Protein AF-A0A1I0XDG8-F1 (afdb_monomer)

Secondary structure (DSSP, 8-state):
--HHHHHHHHHHHHHHHHHHHHTT--STTPEEEEES-STHHHHHHHHHTTTEEEEE--TT----SEEEES-B-HHHHHHHHTT---SHHHHHHHHHHHTT-EEEEEGGGBGGGGGTTTS-HHHHHHHHHHHHHHHHHTEEEESSGGGGSSS--SSS---EEE--SEE-HHHHHHH--TT--EEEEETTPEEPHHHHHHHHHTT-EEEEE--

Foldseek 3Di:
DVVVVVVVVVVVVVVVVVVVVVVVPDDQDQWEEEEADPVCCVVCVVLSVVRYDYDYDDLVDQATQEYEDAAADPVNLVCLLVLHDPDSVSVSQSNCLVVVHAYEYEQVRLVLVVCPPPDDPVVSVVSVVSVVSCVVSRYHYDPGSQVVVVPDPDDDAREFEDEDQEAELVNCVVRDDLRHQEYEYAQNHDYDPRNVVNCVVSNHHYDHDYD

Nearest PDB structures (foldseek):
  7km2-assembly1_D  TM=5.738E-01  e=1.070E-02  Chlamydia trachomatis D/UW-3/CX
  7km3-assembly1_G  TM=5.553E-01  e=1.898E-02  Chlamydia trachomatis D/UW-3/CX
  4p6i-assembly1_E  TM=6.898E-01  e=2.001E-01  Escherichia coli K-12
  3mcu-assembly1_A  TM=5.287E-01  e=7.703E-02  Bacillus cereus ATCC 14579
  4bht-assembly1_F  TM=2.956E-01  e=5.201E-01  Escherichia coli

Sequence (211 aa):
MEYDKLVKLIVDEVLKRIDEKAVGESHGDKKTVVIFDKDDMHKYSNFLEAQYEAILFNENIRDCNAVLISRLCLRGMGNLANLICSTEEENFIIKMLMKGRKIYIAEEGLLYKKYKNSAPKQVYNKYLEFEDTLKNYGFEVISNAINMSRVNNTDDEKFISISKKLITEDDIKKNYIAESKVVFIEDKSIITPLAKDYIQTNHIEIKRIER

pLDDT: mean 75.99, std 18.05, range [34.31, 98.31]

Organism: NCBI:txid84698

Radius of gyration: 22.34 Å; Cα contacts (8 Å, |Δi|>4): 282; chains: 1; bounding box: 60×54×57 Å

Solvent-accessible surface area (backbone atoms only — not comparable to full-atom values): 12218 Å² total; per-residue (Å²): 120,66,65,64,51,51,52,49,54,50,50,54,52,50,50,50,56,50,46,66,67,56,68,72,75,83,72,81,85,49,41,38,30,36,30,66,49,79,83,52,46,74,76,45,36,86,59,28,70,81,57,26,44,78,39,72,69,54,92,85,66,86,77,62,54,28,38,38,38,56,58,39,48,67,67,55,44,56,28,56,48,69,72,44,63,91,46,71,68,46,42,48,53,52,54,39,49,75,71,71,32,50,36,36,32,33,48,87,15,42,51,64,65,78,38,72,90,74,49,58,68,70,62,49,50,52,52,52,53,32,53,54,46,33,41,75,76,57,42,43,76,24,87,49,76,73,58,69,65,75,74,60,88,72,84,91,76,57,74,35,75,48,94,43,65,67,37,44,44,65,58,47,58,75,63,53,54,98,80,40,52,43,38,38,32,42,62,79,39,44,70,36,71,67,22,51,54,50,32,62,77,68,64,46,42,77,45,68,42,88,128

Mean predicted aligned error: 16.39 Å

InterPro domains:
  IPR013372 Ethanolamine utilization, putative [PIRSF034981] (1-207)

Structure (mmCIF, N/CA/C/O backbone):
data_AF-A0A1I0XDG8-F1
#
_entry.id   AF-A0A1I0XDG8-F1
#
loop_
_atom_site.group_PDB
_atom_site.id
_atom_site.type_symbol
_atom_site.label_atom_id
_atom_site.label_alt_id
_atom_site.label_comp_id
_atom_site.label_asym_id
_atom_site.label_entity_id
_atom_site.label_seq_id
_atom_site.pdbx_PDB_ins_code
_atom_site.Cartn_x
_atom_site.Cartn_y
_atom_site.Cartn_z
_atom_site.occupancy
_atom_site.B_iso_or_equiv
_atom_site.auth_seq_id
_atom_site.auth_comp_id
_atom_site.auth_asym_id
_atom_site.auth_atom_id
_atom_site.pdbx_PDB_model_num
ATOM 1 N N . MET A 1 1 ? 45.172 0.431 -35.357 1.00 58.81 1 MET A N 1
ATOM 2 C CA . MET A 1 1 ? 45.438 -0.809 -34.592 1.00 58.81 1 MET A CA 1
ATOM 3 C C . MET A 1 1 ? 45.291 -0.660 -33.074 1.00 58.81 1 MET A C 1
ATOM 5 O O . MET A 1 1 ? 44.961 -1.660 -32.451 1.00 58.81 1 MET A O 1
ATOM 9 N N . GLU A 1 2 ? 45.493 0.512 -32.453 1.00 68.81 2 GLU A N 1
ATOM 10 C CA . GLU A 1 2 ? 45.192 0.692 -31.012 1.00 68.81 2 GLU A CA 1
ATOM 11 C C . GLU A 1 2 ? 43.727 1.051 -30.725 1.00 68.81 2 GLU A C 1
ATOM 13 O O . GLU A 1 2 ? 43.161 0.570 -29.748 1.00 68.81 2 GLU A O 1
ATOM 18 N N . TYR A 1 3 ? 43.086 1.824 -31.608 1.00 77.06 3 TYR A N 1
ATOM 19 C CA . TYR A 1 3 ? 41.693 2.241 -31.419 1.00 77.06 3 TYR A CA 1
ATOM 20 C C . TYR A 1 3 ? 40.724 1.052 -31.452 1.00 77.06 3 TYR A C 1
ATOM 22 O O . TYR A 1 3 ? 39.891 0.907 -30.567 1.00 77.06 3 TYR A O 1
ATOM 30 N N . ASP A 1 4 ? 40.907 0.131 -32.402 1.00 81.25 4 ASP A N 1
ATOM 31 C CA . ASP A 1 4 ? 40.069 -1.071 -32.520 1.00 81.25 4 ASP A CA 1
ATOM 32 C C . ASP A 1 4 ? 40.220 -2.005 -31.313 1.00 81.25 4 ASP A C 1
ATOM 34 O O . ASP A 1 4 ? 39.260 -2.651 -30.898 1.00 81.25 4 ASP A O 1
ATOM 38 N N . LYS A 1 5 ? 41.415 -2.050 -30.706 1.00 82.69 5 LYS A N 1
ATOM 39 C CA . LYS A 1 5 ? 41.652 -2.800 -29.465 1.00 82.69 5 LYS A CA 1
ATOM 40 C C . LYS A 1 5 ? 40.932 -2.165 -28.282 1.00 82.69 5 LYS A C 1
ATOM 42 O O . LYS A 1 5 ? 40.348 -2.890 -27.485 1.00 82.69 5 LYS A O 1
ATOM 47 N N . LEU A 1 6 ? 40.951 -0.836 -28.182 1.00 80.75 6 LEU A N 1
ATOM 48 C CA . LEU A 1 6 ? 40.253 -0.110 -27.124 1.00 80.75 6 LEU A CA 1
ATOM 49 C C . LEU A 1 6 ? 38.733 -0.250 -27.259 1.00 80.75 6 LEU A C 1
ATOM 51 O O . LEU A 1 6 ? 38.059 -0.532 -26.275 1.00 80.75 6 LEU A O 1
ATOM 55 N N . VAL A 1 7 ? 38.204 -0.125 -28.480 1.00 84.81 7 VAL A N 1
ATOM 56 C CA . VAL A 1 7 ? 36.778 -0.340 -28.760 1.00 84.81 7 VAL A CA 1
ATOM 57 C C . VAL A 1 7 ? 36.377 -1.762 -28.382 1.00 84.81 7 VAL A C 1
ATOM 59 O O . VAL A 1 7 ? 35.382 -1.941 -27.688 1.00 84.81 7 VAL A O 1
ATOM 62 N N . LYS A 1 8 ? 37.175 -2.767 -28.757 1.00 83.19 8 LYS A N 1
ATOM 63 C CA . LYS A 1 8 ? 36.891 -4.164 -28.421 1.00 83.19 8 LYS A CA 1
ATOM 64 C C . LYS A 1 8 ? 36.916 -4.421 -26.911 1.00 83.19 8 LYS A C 1
ATOM 66 O O . LYS A 1 8 ? 35.994 -5.037 -26.401 1.00 83.19 8 LYS A O 1
ATOM 71 N N . LEU A 1 9 ? 37.895 -3.867 -26.190 1.00 84.12 9 LEU A N 1
ATOM 72 C CA . LEU A 1 9 ? 37.966 -3.950 -24.725 1.00 84.12 9 LEU A CA 1
ATOM 73 C C . LEU A 1 9 ? 36.750 -3.312 -24.040 1.00 84.12 9 LEU A C 1
ATOM 75 O O . LEU A 1 9 ? 36.234 -3.864 -23.075 1.00 84.12 9 LEU A O 1
ATOM 79 N N . ILE A 1 10 ? 36.279 -2.166 -24.539 1.00 79.88 10 ILE A N 1
ATOM 80 C CA . ILE A 1 10 ? 35.089 -1.498 -23.997 1.00 79.88 10 ILE A CA 1
ATOM 81 C C . ILE A 1 10 ? 33.831 -2.317 -24.295 1.00 79.88 10 ILE A C 1
ATOM 83 O O . ILE A 1 10 ? 32.991 -2.475 -23.414 1.00 79.88 10 ILE A O 1
ATOM 87 N N . VAL A 1 11 ? 33.694 -2.842 -25.514 1.00 85.19 11 VAL A N 1
ATOM 88 C CA . VAL A 1 11 ? 32.546 -3.671 -25.907 1.00 85.19 11 VAL A CA 1
ATOM 89 C C . VAL A 1 11 ? 32.498 -4.952 -25.079 1.00 85.19 11 VAL A C 1
ATOM 91 O O . VAL A 1 11 ? 31.442 -5.265 -24.539 1.00 85.19 11 VAL A O 1
ATOM 94 N N . ASP A 1 12 ? 33.629 -5.635 -24.908 1.00 82.00 12 ASP A N 1
ATOM 95 C CA . ASP A 1 12 ? 33.720 -6.861 -24.112 1.00 82.00 12 ASP A CA 1
ATOM 96 C C . ASP A 1 12 ? 33.380 -6.588 -22.634 1.00 82.00 12 ASP A C 1
ATOM 98 O O . ASP A 1 12 ? 32.627 -7.343 -22.024 1.00 82.00 12 ASP A O 1
ATOM 102 N N . GLU A 1 13 ? 33.849 -5.472 -22.065 1.00 73.94 13 GLU A N 1
ATOM 103 C CA . GLU A 1 13 ? 33.533 -5.065 -20.688 1.00 73.94 13 GLU A CA 1
ATOM 104 C C . GLU A 1 13 ? 32.052 -4.676 -20.515 1.00 73.94 13 GLU A C 1
ATOM 106 O O . GLU A 1 13 ? 31.435 -4.968 -19.489 1.00 73.94 13 GLU A O 1
ATOM 111 N N . VAL A 1 14 ? 31.448 -4.029 -21.516 1.00 76.19 14 VAL A N 1
ATOM 112 C CA . VAL A 1 14 ? 30.021 -3.674 -21.500 1.00 76.19 14 VAL A CA 1
ATOM 113 C C . VAL A 1 14 ? 29.147 -4.919 -21.644 1.00 76.19 14 VAL A C 1
ATOM 115 O O . VAL A 1 14 ? 28.189 -5.052 -20.886 1.00 76.19 14 VAL A O 1
ATOM 118 N N . LEU A 1 15 ? 29.485 -5.837 -22.555 1.00 70.00 15 LEU A N 1
ATOM 119 C CA . LEU A 1 15 ? 28.790 -7.118 -22.712 1.00 70.00 15 LEU A CA 1
ATOM 120 C C . LEU A 1 15 ? 28.896 -7.947 -21.435 1.00 70.00 15 LEU A C 1
ATOM 122 O O . LEU A 1 15 ? 27.879 -8.407 -20.935 1.00 70.00 15 LEU A O 1
ATOM 126 N N . LYS A 1 16 ? 30.082 -8.009 -20.820 1.00 75.25 16 LYS A N 1
ATOM 127 C CA . LYS A 1 16 ? 30.276 -8.684 -19.536 1.00 75.25 16 LYS A CA 1
ATOM 128 C C . LYS A 1 16 ? 29.407 -8.091 -18.425 1.00 75.25 16 LYS A C 1
ATOM 130 O O . LYS A 1 16 ? 28.832 -8.844 -17.655 1.00 75.25 16 LYS A O 1
ATOM 135 N N . ARG A 1 17 ? 29.234 -6.766 -18.359 1.00 73.38 17 ARG A N 1
ATOM 136 C CA . ARG A 1 17 ? 28.333 -6.117 -17.379 1.00 73.38 17 ARG A CA 1
ATOM 137 C C . ARG A 1 17 ? 26.848 -6.295 -17.688 1.00 73.38 17 ARG A C 1
ATOM 139 O O . ARG A 1 17 ? 26.027 -6.148 -16.784 1.00 73.38 17 ARG A O 1
ATOM 146 N N . ILE A 1 18 ? 26.487 -6.529 -18.948 1.00 71.12 18 ILE A N 1
ATOM 147 C CA . ILE A 1 18 ? 25.119 -6.880 -19.348 1.00 71.12 18 ILE A CA 1
ATOM 148 C C . ILE A 1 18 ? 24.849 -8.341 -18.981 1.00 71.12 18 ILE A C 1
ATOM 150 O O . ILE A 1 18 ? 23.817 -8.615 -18.379 1.00 71.12 18 ILE A O 1
ATOM 154 N N . ASP A 1 19 ? 25.805 -9.234 -19.233 1.00 61.09 19 ASP A N 1
ATOM 155 C CA . ASP A 1 19 ? 25.726 -10.650 -18.882 1.00 61.09 19 ASP A CA 1
ATOM 156 C C . ASP A 1 19 ? 25.778 -10.855 -17.364 1.00 61.09 19 ASP A C 1
ATOM 158 O O . ASP A 1 19 ? 24.958 -11.578 -16.832 1.00 61.09 19 ASP A O 1
ATOM 162 N N . GLU A 1 20 ? 26.621 -10.148 -16.609 1.00 56.06 20 GLU A N 1
ATOM 163 C CA . GLU A 1 20 ? 26.609 -10.171 -15.134 1.00 56.06 20 GLU A CA 1
ATOM 164 C C . GLU A 1 20 ? 25.289 -9.630 -14.551 1.00 56.06 20 GLU A C 1
ATOM 166 O O . GLU A 1 20 ? 24.896 -10.013 -13.451 1.00 56.06 20 GLU A O 1
ATOM 171 N N . LYS A 1 21 ? 24.570 -8.777 -15.295 1.00 53.25 21 LYS A N 1
ATOM 172 C CA . LYS A 1 21 ? 23.197 -8.358 -14.965 1.00 53.25 21 LYS A CA 1
ATOM 173 C C . LYS A 1 21 ? 22.125 -9.344 -15.442 1.00 53.25 21 LYS A C 1
ATOM 175 O O . LYS A 1 21 ? 21.014 -9.283 -14.927 1.00 53.25 21 LYS A O 1
ATOM 180 N N . ALA A 1 22 ? 22.441 -10.221 -16.393 1.00 45.94 22 ALA A N 1
ATOM 181 C CA . ALA A 1 22 ? 21.559 -11.266 -16.914 1.00 45.94 22 ALA A CA 1
ATOM 182 C C . ALA A 1 22 ? 21.759 -12.629 -16.212 1.00 45.94 22 ALA A C 1
ATOM 184 O O . ALA A 1 22 ? 20.839 -13.431 -16.143 1.00 45.94 22 ALA A O 1
ATOM 185 N N . VAL A 1 23 ? 22.925 -12.878 -15.607 1.00 38.59 23 VAL A N 1
ATOM 186 C CA . VAL A 1 23 ? 23.303 -14.122 -14.901 1.00 38.59 23 VAL A CA 1
ATOM 187 C C . VAL A 1 23 ? 22.761 -14.156 -13.456 1.00 38.59 23 VAL A C 1
ATOM 189 O O . VAL A 1 23 ? 23.135 -14.992 -12.640 1.00 38.59 23 VAL A O 1
ATOM 192 N N . GLY A 1 24 ? 21.793 -13.293 -13.144 1.00 41.12 24 GLY A N 1
ATOM 193 C CA . GLY A 1 24 ? 20.931 -13.436 -11.970 1.00 41.12 24 GLY A CA 1
ATOM 194 C C . GLY A 1 24 ? 19.779 -14.433 -12.154 1.00 41.12 24 GLY A C 1
ATOM 195 O O . GLY A 1 24 ? 19.011 -14.627 -11.219 1.00 41.12 24 GLY A O 1
ATOM 196 N N . GLU A 1 25 ? 19.632 -15.068 -13.319 1.00 42.56 25 GLU A N 1
ATOM 197 C CA . GLU A 1 25 ? 18.582 -16.062 -13.564 1.00 42.56 25 GLU A CA 1
ATOM 198 C C . GLU A 1 25 ? 19.115 -17.482 -13.365 1.00 42.56 25 GLU A C 1
ATOM 200 O O . GLU A 1 25 ? 19.724 -18.067 -14.262 1.00 42.56 25 GLU A O 1
ATOM 205 N N . SER A 1 26 ? 18.912 -18.020 -12.157 1.00 38.34 26 SER A N 1
ATOM 206 C CA . SER A 1 26 ? 18.320 -19.351 -11.896 1.00 38.34 26 SER A CA 1
ATOM 207 C C . SER A 1 26 ? 18.590 -19.814 -10.458 1.00 38.34 26 SER A C 1
ATOM 209 O O . SER A 1 26 ? 19.430 -20.673 -10.200 1.00 38.34 26 SER A O 1
ATOM 211 N N . HIS A 1 27 ? 17.830 -19.265 -9.506 1.00 37.97 27 HIS A N 1
ATOM 212 C CA . HIS A 1 27 ? 17.546 -19.867 -8.195 1.00 37.97 27 HIS A CA 1
ATOM 213 C C . HIS A 1 27 ? 16.050 -19.659 -7.912 1.00 37.97 27 HIS A C 1
ATOM 215 O O . HIS A 1 27 ? 15.698 -18.726 -7.205 1.00 37.97 27 HIS A O 1
ATOM 221 N N . GLY A 1 28 ? 15.175 -20.483 -8.509 1.00 38.94 28 GLY A N 1
ATOM 222 C CA . GLY A 1 28 ? 13.717 -20.471 -8.288 1.00 38.94 28 GLY A CA 1
ATOM 223 C C . GLY A 1 28 ? 13.115 -19.069 -8.127 1.00 38.94 28 GLY A C 1
ATOM 224 O O . GLY A 1 28 ? 12.805 -18.687 -7.003 1.00 38.94 28 GLY A O 1
ATOM 225 N N . ASP A 1 29 ? 13.016 -18.318 -9.230 1.00 43.75 29 ASP A N 1
ATOM 226 C CA . ASP A 1 29 ? 12.779 -16.866 -9.297 1.00 43.75 29 ASP A CA 1
ATOM 227 C C . ASP A 1 29 ? 11.746 -16.336 -8.292 1.00 43.75 29 ASP A C 1
ATOM 229 O O . ASP A 1 29 ? 10.539 -16.262 -8.554 1.00 43.75 29 ASP A O 1
ATOM 233 N N . LYS A 1 30 ? 12.228 -15.907 -7.124 1.00 53.19 30 LYS A N 1
ATOM 234 C CA . LYS A 1 30 ? 11.413 -15.122 -6.203 1.00 53.19 30 LYS A CA 1
ATOM 235 C C . LYS A 1 30 ? 11.180 -13.755 -6.837 1.00 53.19 30 LYS A C 1
ATOM 237 O O . LYS A 1 30 ? 12.112 -13.070 -7.245 1.00 53.19 30 LYS A O 1
ATOM 242 N N . LYS A 1 31 ? 9.920 -13.338 -6.903 1.00 67.25 31 LYS A N 1
ATOM 243 C CA . LYS A 1 31 ? 9.526 -12.022 -7.419 1.00 67.25 31 LYS A CA 1
ATOM 244 C C . LYS A 1 31 ? 10.150 -10.918 -6.543 1.00 67.25 31 LYS A C 1
ATOM 246 O O . LYS A 1 31 ? 10.205 -11.052 -5.335 1.00 67.25 31 LYS A O 1
ATOM 251 N N . THR A 1 32 ? 10.595 -9.785 -7.067 1.00 63.44 32 THR A N 1
ATOM 252 C CA . THR A 1 32 ? 11.175 -8.723 -6.220 1.00 63.44 32 THR A CA 1
ATOM 253 C C . THR A 1 32 ? 10.088 -7.838 -5.602 1.00 63.44 32 THR A C 1
ATOM 255 O O . THR A 1 32 ? 9.237 -7.314 -6.332 1.00 63.44 32 THR A O 1
ATOM 258 N N . VAL A 1 33 ? 10.140 -7.616 -4.283 1.00 74.75 33 VAL A N 1
ATOM 259 C CA . VAL A 1 33 ? 9.347 -6.594 -3.573 1.00 74.75 33 VAL A CA 1
ATOM 260 C C . VAL A 1 33 ? 10.250 -5.484 -3.062 1.00 74.75 33 VAL A C 1
ATOM 262 O O . VAL A 1 33 ? 11.211 -5.743 -2.345 1.00 74.75 33 VAL A O 1
ATOM 265 N N . VAL A 1 34 ? 9.898 -4.240 -3.384 1.00 74.75 34 VAL A N 1
ATOM 266 C CA . VAL A 1 34 ? 10.592 -3.053 -2.869 1.00 74.75 34 VAL A CA 1
ATOM 267 C C . VAL A 1 34 ? 9.901 -2.528 -1.613 1.00 74.75 34 VAL A C 1
ATOM 269 O O . VAL A 1 34 ? 8.705 -2.239 -1.657 1.00 74.75 34 VAL A O 1
ATOM 272 N N . ILE A 1 35 ? 10.649 -2.375 -0.515 1.00 76.56 35 ILE A N 1
ATOM 273 C CA . ILE A 1 35 ? 10.162 -1.861 0.777 1.00 76.56 35 ILE A CA 1
ATOM 274 C C . ILE A 1 35 ? 10.742 -0.471 1.059 1.00 76.56 35 ILE A C 1
ATOM 276 O O . ILE A 1 35 ? 11.933 -0.223 0.857 1.00 76.56 35 ILE A O 1
ATOM 280 N N . PHE A 1 36 ? 9.898 0.416 1.587 1.00 70.56 36 PHE A N 1
ATOM 281 C CA . PHE A 1 36 ? 10.241 1.791 1.959 1.00 70.56 36 PHE A CA 1
ATOM 282 C C . PHE A 1 36 ? 10.443 1.997 3.474 1.00 70.56 36 PHE A C 1
ATOM 284 O O . PHE A 1 36 ? 9.861 2.913 4.038 1.00 70.56 36 PHE A O 1
ATOM 291 N N . ASP A 1 37 ? 11.245 1.160 4.134 1.00 68.06 37 ASP A N 1
ATOM 292 C CA . ASP A 1 37 ? 11.898 1.424 5.434 1.00 68.06 37 ASP A CA 1
ATOM 293 C C . ASP A 1 37 ? 12.805 0.225 5.778 1.00 68.06 37 ASP A C 1
ATOM 295 O O . ASP A 1 37 ? 12.487 -0.911 5.419 1.00 68.06 37 ASP A O 1
ATOM 299 N N . LYS A 1 38 ? 13.919 0.448 6.486 1.00 59.16 38 LYS A N 1
ATOM 300 C CA . LYS A 1 38 ? 14.822 -0.632 6.923 1.00 59.16 38 LYS A CA 1
ATOM 301 C C . LYS A 1 38 ? 14.236 -1.451 8.065 1.00 59.16 38 LYS A C 1
ATOM 303 O O . LYS A 1 38 ? 14.364 -2.674 8.054 1.00 59.16 38 LYS A O 1
ATOM 308 N N . ASP A 1 39 ? 13.577 -0.790 9.014 1.00 59.47 39 ASP A N 1
ATOM 309 C CA . ASP A 1 39 ? 13.043 -1.443 10.218 1.00 59.47 39 ASP A CA 1
ATOM 310 C C . ASP A 1 39 ? 11.870 -2.379 9.887 1.00 59.47 39 ASP A C 1
ATOM 312 O O . ASP A 1 39 ? 11.591 -3.351 10.590 1.00 59.47 39 ASP A O 1
ATOM 316 N N . ASP A 1 40 ? 11.223 -2.129 8.753 1.00 61.97 40 ASP A N 1
ATOM 317 C CA . ASP A 1 40 ? 10.102 -2.906 8.249 1.00 61.97 40 ASP A CA 1
ATOM 318 C C . ASP A 1 40 ? 10.532 -4.225 7.590 1.00 61.97 40 ASP A C 1
ATOM 320 O O . ASP A 1 40 ? 9.722 -5.144 7.463 1.00 61.97 40 ASP A O 1
ATOM 324 N N . MET A 1 41 ? 11.810 -4.381 7.225 1.00 59.22 41 MET A N 1
ATOM 325 C CA . MET A 1 41 ? 12.280 -5.583 6.535 1.00 59.22 41 MET A CA 1
ATOM 326 C C . MET A 1 41 ? 12.089 -6.838 7.389 1.00 59.22 41 MET A C 1
ATOM 328 O O . MET A 1 41 ? 11.562 -7.818 6.887 1.00 59.22 41 MET A O 1
ATOM 332 N N . HIS A 1 42 ? 12.411 -6.795 8.686 1.00 58.91 42 HIS A N 1
ATOM 333 C CA . HIS A 1 42 ? 12.203 -7.924 9.607 1.00 58.91 42 HIS A CA 1
ATOM 334 C C . HIS A 1 42 ? 10.728 -8.201 9.902 1.00 58.91 42 HIS A C 1
ATOM 336 O O . HIS A 1 42 ? 10.336 -9.330 10.190 1.00 58.91 42 HIS A O 1
ATOM 342 N N . LYS A 1 43 ? 9.894 -7.164 9.822 1.00 61.53 43 LYS A N 1
ATOM 343 C CA . LYS A 1 43 ? 8.460 -7.277 10.067 1.00 61.53 43 LYS A CA 1
ATOM 344 C C . LYS A 1 43 ? 7.738 -7.972 8.913 1.00 61.53 43 LYS A C 1
ATOM 346 O O . LYS A 1 43 ? 6.785 -8.717 9.138 1.00 61.53 43 LYS A O 1
ATOM 351 N N . TYR A 1 44 ? 8.206 -7.748 7.686 1.00 63.09 44 TYR A N 1
ATOM 352 C CA . TYR A 1 44 ? 7.634 -8.345 6.481 1.00 63.09 44 TYR A CA 1
ATOM 353 C C . TYR A 1 44 ? 8.494 -9.484 5.893 1.00 63.09 44 TYR A C 1
ATOM 355 O O . TYR A 1 44 ? 8.039 -10.136 4.956 1.00 63.09 44 TYR A O 1
ATOM 363 N N . SER A 1 45 ? 9.682 -9.791 6.441 1.00 51.84 45 SER A N 1
ATOM 364 C CA . SER A 1 45 ? 10.594 -10.839 5.935 1.00 51.84 45 SER A CA 1
ATOM 365 C C . SER A 1 45 ? 9.949 -12.218 5.964 1.00 51.84 45 SER A C 1
ATOM 367 O O . SER A 1 45 ? 9.874 -12.878 4.933 1.00 51.84 45 SER A O 1
ATOM 369 N N . ASN A 1 46 ? 9.340 -12.587 7.096 1.00 49.41 46 ASN A N 1
ATOM 370 C CA . ASN A 1 46 ? 8.621 -13.856 7.267 1.00 49.41 46 ASN A CA 1
ATOM 371 C C . ASN A 1 46 ? 7.497 -14.057 6.232 1.00 49.41 46 ASN A C 1
ATOM 373 O O . ASN A 1 46 ? 7.073 -15.181 5.975 1.00 49.41 46 ASN A O 1
ATOM 377 N N . PHE A 1 47 ? 6.988 -12.961 5.666 1.00 55.16 47 PHE A N 1
ATOM 378 C CA . PHE A 1 47 ? 5.920 -12.949 4.678 1.00 55.16 47 PHE A CA 1
ATOM 379 C C . PHE A 1 47 ? 6.445 -12.942 3.231 1.00 55.16 47 PHE A C 1
ATOM 381 O O . PHE A 1 47 ? 5.872 -13.597 2.361 1.00 55.16 47 PHE A O 1
ATOM 388 N N . LEU A 1 48 ? 7.543 -12.236 2.972 1.00 56.50 48 LEU A N 1
ATOM 389 C CA . LEU A 1 48 ? 8.137 -12.131 1.642 1.00 56.50 48 LEU A CA 1
ATOM 390 C C . LEU A 1 48 ? 8.943 -13.380 1.290 1.00 56.50 48 LEU A C 1
ATOM 392 O O . LEU A 1 48 ? 8.877 -13.827 0.154 1.00 56.50 48 LEU A O 1
ATOM 396 N N . GLU A 1 49 ? 9.587 -14.026 2.260 1.00 49.56 49 GLU A N 1
ATOM 397 C CA . GLU A 1 49 ? 10.503 -15.152 2.037 1.00 49.56 49 GLU A CA 1
ATOM 398 C C . GLU A 1 49 ? 9.907 -16.349 1.272 1.00 49.56 49 GLU A C 1
ATOM 400 O O . GLU A 1 49 ? 10.674 -17.119 0.688 1.00 49.56 49 GLU A O 1
ATOM 405 N N . ALA A 1 50 ? 8.579 -16.500 1.214 1.00 54.09 50 ALA A N 1
ATOM 406 C CA . ALA A 1 50 ? 7.917 -17.576 0.473 1.00 54.09 50 ALA A CA 1
ATOM 407 C C . ALA A 1 50 ? 7.777 -17.316 -1.042 1.00 54.09 50 ALA A C 1
ATOM 409 O O . ALA A 1 50 ? 7.795 -18.269 -1.814 1.00 54.09 50 ALA A O 1
ATOM 410 N N . GLN A 1 51 ? 7.638 -16.060 -1.486 1.00 54.12 51 GLN A N 1
ATOM 411 C CA . GLN A 1 51 ? 7.345 -15.729 -2.898 1.00 54.12 51 GLN A CA 1
ATOM 412 C C . GLN A 1 51 ? 8.163 -14.567 -3.458 1.00 54.12 51 GLN A C 1
ATOM 414 O O . GLN A 1 51 ? 8.234 -14.397 -4.679 1.00 54.12 51 GLN A O 1
ATOM 419 N N . TYR A 1 52 ? 8.758 -13.766 -2.577 1.00 64.19 52 TYR A N 1
ATOM 420 C CA . TYR A 1 52 ? 9.418 -12.534 -2.931 1.00 64.19 52 TYR A CA 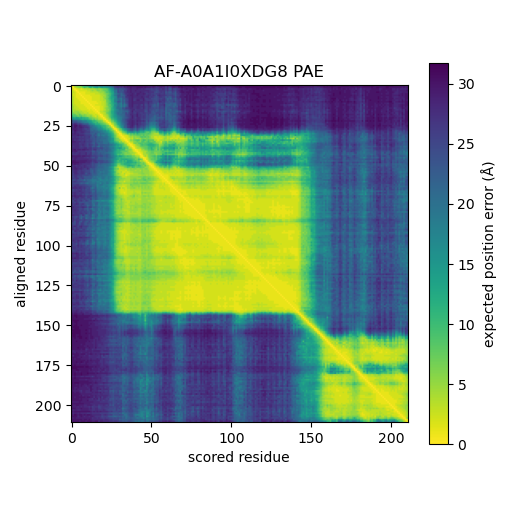1
ATOM 421 C C . TYR A 1 52 ? 10.812 -12.387 -2.318 1.00 64.19 52 TYR A C 1
ATOM 423 O O . TYR A 1 52 ? 11.070 -12.740 -1.169 1.00 64.19 52 TYR A O 1
ATOM 431 N N . GLU A 1 53 ? 11.721 -11.810 -3.090 1.00 72.00 53 GLU A N 1
ATOM 432 C CA . GLU A 1 53 ? 12.958 -11.249 -2.572 1.00 72.00 53 GLU A CA 1
ATOM 433 C C . GLU A 1 53 ? 12.689 -9.801 -2.147 1.00 72.00 53 GLU A C 1
ATOM 435 O O . GLU A 1 53 ? 12.313 -8.954 -2.962 1.00 72.00 53 GLU A O 1
ATOM 440 N N . ALA A 1 54 ? 12.826 -9.532 -0.849 1.00 76.12 54 ALA A N 1
ATOM 441 C CA . ALA A 1 54 ? 12.631 -8.208 -0.276 1.00 76.12 54 ALA A CA 1
ATOM 442 C C . ALA A 1 54 ? 13.889 -7.354 -0.473 1.00 76.12 54 ALA A C 1
ATOM 444 O O . ALA A 1 54 ? 14.959 -7.706 0.020 1.00 76.12 54 ALA A O 1
ATOM 445 N N . ILE A 1 55 ? 13.755 -6.209 -1.140 1.00 79.44 55 ILE A N 1
ATOM 446 C CA . ILE A 1 55 ? 14.850 -5.259 -1.349 1.00 79.44 55 ILE A CA 1
ATOM 447 C C . ILE A 1 55 ? 14.426 -3.890 -0.827 1.00 79.44 55 ILE A C 1
ATOM 449 O O . ILE A 1 55 ? 13.300 -3.434 -1.027 1.00 79.44 55 ILE A O 1
ATOM 453 N N . LEU A 1 56 ? 15.342 -3.208 -0.150 1.00 80.56 56 LEU A N 1
ATOM 454 C CA . LEU A 1 56 ? 15.127 -1.835 0.285 1.00 80.56 56 LEU A CA 1
ATOM 455 C C . LEU A 1 56 ? 15.184 -0.886 -0.904 1.00 80.56 56 LEU A C 1
ATOM 457 O O . LEU A 1 56 ? 16.069 -1.002 -1.755 1.00 80.56 56 LEU A O 1
ATOM 461 N N . PHE A 1 57 ? 14.268 0.079 -0.936 1.00 83.88 57 PHE A N 1
ATOM 462 C CA . PHE A 1 57 ? 14.271 1.084 -1.985 1.00 83.88 57 PHE A CA 1
ATOM 463 C C . PHE A 1 57 ? 15.620 1.809 -2.072 1.00 83.88 57 PHE A C 1
ATOM 465 O O . PHE A 1 57 ? 16.190 2.246 -1.071 1.00 83.88 57 PHE A O 1
ATOM 472 N N . ASN A 1 58 ? 16.107 1.953 -3.303 1.00 81.69 58 ASN A N 1
ATOM 473 C CA . ASN A 1 58 ? 17.174 2.872 -3.657 1.00 81.69 58 ASN A CA 1
ATOM 474 C C . ASN A 1 58 ? 16.914 3.429 -5.066 1.00 81.69 58 ASN A C 1
ATOM 476 O O . ASN A 1 58 ? 16.247 2.790 -5.881 1.00 81.69 58 ASN A O 1
ATOM 480 N N . GLU A 1 59 ? 17.486 4.591 -5.371 1.00 80.81 59 GLU A N 1
ATOM 481 C CA . GLU A 1 59 ? 17.253 5.327 -6.625 1.00 80.81 59 GLU A CA 1
ATOM 482 C C . GLU A 1 59 ? 17.728 4.592 -7.895 1.00 80.81 59 GLU A C 1
ATOM 484 O O . GLU A 1 59 ? 17.301 4.911 -9.005 1.00 80.81 59 GLU A O 1
ATOM 489 N N . ASN A 1 60 ? 18.590 3.580 -7.764 1.00 79.94 60 ASN A N 1
ATOM 490 C CA . ASN A 1 60 ? 19.044 2.762 -8.889 1.00 79.94 60 ASN A CA 1
ATOM 491 C C . ASN A 1 60 ? 18.030 1.678 -9.283 1.00 79.94 60 ASN A C 1
ATOM 493 O O . ASN A 1 60 ? 18.166 1.090 -10.360 1.00 79.94 60 ASN A O 1
ATOM 497 N N . ILE A 1 61 ? 17.023 1.402 -8.447 1.00 84.19 61 ILE A N 1
ATOM 498 C CA . ILE A 1 61 ? 15.974 0.429 -8.753 1.00 84.19 61 ILE A CA 1
ATOM 499 C C . ILE A 1 61 ? 15.034 1.030 -9.800 1.00 84.19 61 ILE A C 1
ATOM 501 O O . ILE A 1 61 ? 14.413 2.070 -9.598 1.00 84.19 61 ILE A O 1
ATOM 505 N N . ARG A 1 62 ? 14.917 0.357 -10.949 1.00 84.69 62 ARG A N 1
ATOM 506 C CA . ARG A 1 62 ? 14.100 0.822 -12.089 1.00 84.69 62 ARG A CA 1
ATOM 507 C C . ARG A 1 62 ? 12.803 0.041 -12.280 1.00 84.69 62 ARG A C 1
ATOM 509 O O . ARG A 1 62 ? 11.908 0.496 -13.001 1.00 84.69 62 ARG A O 1
ATOM 516 N N . ASP A 1 63 ? 12.721 -1.148 -11.699 1.00 87.12 63 ASP A N 1
ATOM 517 C CA . ASP A 1 63 ? 11.571 -2.036 -11.798 1.00 87.12 63 ASP A CA 1
ATOM 518 C C . ASP A 1 63 ? 11.540 -3.020 -10.628 1.00 87.12 63 ASP A C 1
ATOM 520 O O . ASP A 1 63 ? 12.551 -3.224 -9.957 1.00 87.12 63 ASP A O 1
ATOM 524 N N . CYS A 1 64 ? 10.374 -3.612 -10.399 1.00 85.25 64 CYS A N 1
ATOM 525 C CA . CYS A 1 64 ? 10.138 -4.673 -9.426 1.00 85.25 64 CYS A CA 1
ATOM 526 C C . CYS A 1 64 ? 8.825 -5.389 -9.766 1.00 85.25 64 CYS A C 1
ATOM 528 O O . CYS A 1 64 ? 8.027 -4.894 -10.562 1.00 85.25 64 CYS A O 1
ATOM 530 N N . ASN A 1 65 ? 8.567 -6.549 -9.167 1.00 83.44 65 ASN A N 1
ATOM 531 C CA . ASN A 1 65 ? 7.290 -7.237 -9.359 1.00 83.44 65 ASN A CA 1
ATOM 532 C C . ASN A 1 65 ? 6.181 -6.620 -8.502 1.00 83.44 65 ASN A C 1
ATOM 534 O O . ASN A 1 65 ? 5.023 -6.581 -8.928 1.00 83.44 65 ASN A O 1
ATOM 538 N N . ALA A 1 66 ? 6.540 -6.137 -7.313 1.00 86.00 66 ALA A N 1
ATOM 539 C CA . ALA A 1 66 ? 5.620 -5.499 -6.394 1.00 86.00 66 ALA A CA 1
ATOM 540 C C . ALA A 1 66 ? 6.310 -4.452 -5.507 1.00 86.00 66 ALA A C 1
ATOM 542 O O . ALA A 1 66 ? 7.524 -4.454 -5.307 1.00 86.00 66 ALA A O 1
ATOM 543 N N . VAL A 1 67 ? 5.500 -3.560 -4.951 1.00 88.88 67 VAL A N 1
ATOM 544 C CA . VAL A 1 67 ? 5.925 -2.488 -4.054 1.00 88.88 67 VAL A CA 1
ATOM 545 C C . VAL A 1 67 ? 5.188 -2.621 -2.730 1.00 88.88 67 VAL A C 1
ATOM 547 O O . VAL A 1 67 ? 3.969 -2.774 -2.728 1.00 88.88 67 VAL A O 1
ATOM 550 N N . LEU A 1 68 ? 5.904 -2.520 -1.612 1.00 88.06 68 LEU A N 1
ATOM 551 C CA . LEU A 1 68 ? 5.335 -2.467 -0.271 1.00 88.06 68 LEU A CA 1
ATOM 552 C C . LEU A 1 68 ? 5.614 -1.105 0.373 1.00 88.06 68 LEU A C 1
ATOM 554 O O . LEU A 1 68 ? 6.735 -0.779 0.765 1.00 88.06 68 LEU A O 1
ATOM 558 N N . ILE A 1 69 ? 4.551 -0.326 0.532 1.00 90.12 69 ILE A N 1
ATOM 559 C CA . ILE A 1 69 ? 4.541 0.934 1.267 1.00 90.12 69 ILE A CA 1
ATOM 560 C C . ILE A 1 69 ? 4.254 0.604 2.730 1.00 90.12 69 ILE A C 1
ATOM 562 O O . ILE A 1 69 ? 3.102 0.500 3.159 1.00 90.12 69 ILE A O 1
ATOM 566 N N . SER A 1 70 ? 5.317 0.410 3.500 1.00 84.56 70 SER A N 1
ATOM 567 C CA . SER A 1 70 ? 5.228 0.052 4.914 1.00 84.56 70 SER A CA 1
ATOM 568 C C . SER A 1 70 ? 4.770 1.212 5.804 1.00 84.56 70 SER A C 1
ATOM 570 O O . SER A 1 70 ? 4.155 0.996 6.849 1.00 84.56 70 SER A O 1
ATOM 572 N N . ARG A 1 71 ? 4.994 2.455 5.360 1.00 87.75 71 ARG A N 1
ATOM 573 C CA . ARG A 1 71 ? 4.537 3.673 6.029 1.00 87.75 71 ARG A CA 1
ATOM 574 C C . ARG A 1 71 ? 4.113 4.733 5.021 1.00 87.75 71 ARG A C 1
ATOM 576 O O . ARG A 1 71 ? 4.895 5.154 4.177 1.00 87.75 71 ARG A O 1
ATOM 583 N N . LEU A 1 72 ? 2.890 5.237 5.170 1.00 92.00 72 LEU A N 1
ATOM 584 C CA . LEU A 1 72 ? 2.336 6.295 4.332 1.00 92.00 72 LEU A CA 1
ATOM 585 C C . LEU A 1 72 ? 1.918 7.487 5.197 1.00 92.00 72 LEU A C 1
ATOM 587 O O . LEU A 1 72 ? 0.942 7.446 5.952 1.00 92.00 72 LEU A O 1
ATOM 591 N N . CYS A 1 73 ? 2.703 8.562 5.119 1.00 93.00 73 CYS A N 1
ATOM 592 C CA . CYS A 1 73 ? 2.432 9.792 5.854 1.00 93.00 73 CYS A CA 1
ATOM 593 C C . CYS A 1 73 ? 1.313 10.617 5.202 1.00 93.00 73 CYS A C 1
ATOM 595 O O . CYS A 1 73 ? 0.958 10.400 4.048 1.00 93.00 73 CYS A O 1
ATOM 597 N N . LEU A 1 74 ? 0.781 11.600 5.937 1.00 95.62 74 LEU A N 1
ATOM 598 C CA . LEU A 1 74 ? -0.302 12.474 5.470 1.00 95.62 74 LEU A CA 1
ATOM 599 C C . LEU A 1 74 ? 0.019 13.143 4.119 1.00 95.62 74 LEU A C 1
ATOM 601 O O . LEU A 1 74 ? -0.803 13.119 3.206 1.00 95.62 74 LEU A O 1
ATOM 605 N N . ARG A 1 75 ? 1.246 13.670 3.977 1.00 96.06 75 ARG A N 1
ATOM 606 C CA . ARG A 1 75 ? 1.748 14.264 2.728 1.00 96.06 75 ARG A CA 1
ATOM 607 C C . ARG A 1 75 ? 1.782 13.238 1.596 1.00 96.06 75 ARG A C 1
ATOM 609 O O . ARG A 1 75 ? 1.184 13.482 0.559 1.00 96.06 75 ARG A O 1
ATOM 616 N N . GLY A 1 76 ? 2.433 12.094 1.821 1.00 95.19 76 GLY A N 1
ATOM 617 C CA . GLY A 1 76 ? 2.565 11.043 0.810 1.00 95.19 76 GLY A CA 1
ATOM 618 C C . GLY A 1 76 ? 1.210 10.508 0.353 1.00 95.19 76 GLY A C 1
ATOM 619 O O . GLY A 1 76 ? 0.987 10.329 -0.835 1.00 95.19 76 GLY A O 1
ATOM 620 N N . MET A 1 77 ? 0.260 10.335 1.274 1.00 96.38 77 MET A N 1
ATOM 621 C CA . MET A 1 77 ? -1.095 9.902 0.936 1.00 96.38 77 MET A CA 1
ATOM 622 C C . MET A 1 77 ? -1.828 10.925 0.062 1.00 96.38 77 MET A C 1
ATOM 624 O O . MET A 1 77 ? -2.427 10.549 -0.942 1.00 96.38 77 MET A O 1
ATOM 628 N N . GLY A 1 78 ? -1.757 12.212 0.419 1.00 97.31 78 GLY A N 1
ATOM 629 C CA . GLY A 1 78 ? -2.346 13.288 -0.380 1.00 97.31 78 GLY A CA 1
ATOM 630 C C . GLY A 1 78 ? -1.695 13.414 -1.758 1.00 97.31 78 GLY A C 1
ATOM 631 O O . GLY A 1 78 ? -2.395 13.596 -2.750 1.00 97.31 78 GLY A O 1
ATOM 632 N N . ASN A 1 79 ? -0.375 13.263 -1.835 1.00 97.75 79 ASN A N 1
ATOM 633 C CA . ASN A 1 79 ? 0.364 13.285 -3.091 1.00 97.75 79 ASN A CA 1
ATOM 634 C C . ASN A 1 79 ? -0.034 12.115 -3.996 1.00 97.75 79 ASN A C 1
ATOM 636 O O . ASN A 1 79 ? -0.502 12.346 -5.107 1.00 97.75 79 ASN A O 1
ATOM 640 N N . LEU A 1 80 ? 0.057 10.876 -3.502 1.00 96.94 80 LEU A N 1
ATOM 641 C CA . LEU A 1 80 ? -0.273 9.679 -4.279 1.00 96.94 80 LEU A CA 1
ATOM 642 C C . LEU A 1 80 ? -1.736 9.669 -4.739 1.00 96.94 80 LEU A C 1
ATOM 644 O O . LEU A 1 80 ? -2.007 9.335 -5.890 1.00 96.94 80 LEU A O 1
ATOM 648 N N . ALA A 1 81 ? -2.684 10.081 -3.888 1.00 97.50 81 ALA A N 1
ATOM 649 C CA . ALA A 1 81 ? -4.100 10.123 -4.263 1.00 97.50 81 ALA A CA 1
ATOM 650 C C . ALA A 1 81 ? -4.385 11.143 -5.383 1.00 97.50 81 ALA A C 1
ATOM 652 O O . ALA A 1 81 ? -5.291 10.939 -6.191 1.00 97.50 81 ALA A O 1
ATOM 653 N N . ASN A 1 82 ? -3.583 12.209 -5.468 1.00 97.00 82 ASN A N 1
ATOM 654 C CA . ASN A 1 82 ? -3.649 13.203 -6.541 1.00 97.00 82 ASN A CA 1
ATOM 655 C C . ASN A 1 82 ? -2.634 12.945 -7.672 1.00 97.00 82 ASN A C 1
ATOM 657 O O . ASN A 1 82 ? -2.492 13.791 -8.550 1.00 97.00 82 ASN A O 1
ATOM 661 N N . LEU A 1 83 ? -1.929 11.805 -7.655 1.00 95.81 83 LEU A N 1
ATOM 662 C CA . LEU A 1 83 ? -0.875 11.447 -8.616 1.00 95.81 83 LEU A CA 1
ATOM 663 C C . LEU A 1 83 ? 0.247 12.500 -8.732 1.00 95.81 83 LEU A C 1
ATOM 665 O O . LEU A 1 83 ? 0.830 12.702 -9.796 1.00 95.81 83 LEU A O 1
ATOM 669 N N . ILE A 1 84 ? 0.553 13.173 -7.624 1.00 95.44 84 ILE A N 1
ATOM 670 C CA . ILE A 1 84 ? 1.656 14.127 -7.508 1.00 95.44 84 ILE A CA 1
ATOM 671 C C . ILE A 1 84 ? 2.911 13.371 -7.061 1.00 95.44 84 ILE A C 1
ATOM 673 O O . ILE A 1 84 ? 2.887 12.666 -6.054 1.00 95.44 84 ILE A O 1
ATOM 677 N N . CYS A 1 85 ? 4.019 13.567 -7.778 1.00 91.19 85 CYS A N 1
ATOM 678 C CA . CYS A 1 85 ? 5.336 13.042 -7.415 1.00 91.19 85 CYS A CA 1
ATOM 679 C C . CYS A 1 85 ? 6.220 14.188 -6.910 1.00 91.19 85 CYS A C 1
ATOM 681 O O . CYS A 1 85 ? 6.725 14.975 -7.709 1.00 91.19 85 CYS A O 1
ATOM 683 N N . SER A 1 86 ? 6.406 14.296 -5.597 1.00 90.19 86 SER A N 1
ATOM 684 C CA . SER A 1 86 ? 7.307 15.271 -4.965 1.00 90.19 86 SER A CA 1
ATOM 685 C C . SER A 1 86 ? 8.605 14.651 -4.439 1.00 90.19 86 SER A C 1
ATOM 687 O O . SER A 1 86 ? 9.537 15.386 -4.113 1.00 90.19 86 SER A O 1
ATOM 689 N N . THR A 1 87 ? 8.679 13.319 -4.369 1.00 91.81 87 THR A N 1
ATOM 690 C CA . THR A 1 87 ? 9.879 12.562 -3.984 1.00 91.81 87 THR A CA 1
ATOM 691 C C . THR A 1 87 ? 10.177 11.436 -4.979 1.00 91.81 87 THR A C 1
ATOM 693 O O . THR A 1 87 ? 9.311 11.053 -5.773 1.00 91.81 87 THR A O 1
ATOM 696 N N . GLU A 1 88 ? 11.395 10.886 -4.941 1.00 91.19 88 GLU A N 1
ATOM 697 C CA . GLU A 1 88 ? 11.763 9.746 -5.794 1.00 91.19 88 GLU A CA 1
ATOM 698 C C . GLU A 1 88 ? 10.984 8.476 -5.438 1.00 91.19 88 GLU A C 1
ATOM 700 O O . GLU A 1 88 ? 10.641 7.700 -6.329 1.00 91.19 88 GLU A O 1
ATOM 705 N N . GLU A 1 89 ? 10.613 8.290 -4.169 1.00 91.25 89 GLU A N 1
ATOM 706 C CA . GLU A 1 89 ? 9.733 7.201 -3.744 1.00 91.25 89 GLU A CA 1
ATOM 707 C C . GLU A 1 89 ? 8.351 7.321 -4.396 1.00 91.25 89 GLU A C 1
ATOM 709 O O . GLU A 1 89 ? 7.859 6.362 -4.989 1.00 91.25 89 GLU A O 1
ATOM 714 N N . GLU A 1 90 ? 7.732 8.506 -4.339 1.00 94.50 90 GLU A N 1
ATOM 715 C CA . GLU A 1 90 ? 6.419 8.764 -4.947 1.00 94.50 90 GLU A CA 1
ATOM 716 C C . GLU A 1 90 ? 6.470 8.571 -6.472 1.00 94.50 90 GLU A C 1
ATOM 718 O O . GLU A 1 90 ? 5.594 7.929 -7.057 1.00 94.50 90 GLU A O 1
ATOM 723 N N . ASN A 1 91 ? 7.545 9.055 -7.104 1.00 94.75 91 ASN A N 1
ATOM 724 C CA . ASN A 1 91 ? 7.821 8.868 -8.525 1.00 94.75 91 ASN A CA 1
ATOM 725 C C . ASN A 1 91 ? 7.959 7.382 -8.892 1.00 94.75 91 ASN A C 1
ATOM 727 O O . ASN A 1 91 ? 7.385 6.925 -9.882 1.00 94.75 91 ASN A O 1
ATOM 731 N N . PHE A 1 92 ? 8.701 6.610 -8.095 1.00 94.69 92 PHE A N 1
ATOM 732 C CA . PHE A 1 92 ? 8.870 5.176 -8.297 1.00 94.69 92 PHE A CA 1
ATOM 733 C C . PHE A 1 92 ? 7.545 4.422 -8.143 1.00 94.69 92 PHE A C 1
ATOM 735 O O . PHE A 1 92 ? 7.191 3.640 -9.023 1.00 94.69 92 PHE A O 1
ATOM 742 N N . ILE A 1 93 ? 6.783 4.697 -7.079 1.00 95.00 93 ILE A N 1
ATOM 743 C CA . ILE A 1 93 ? 5.467 4.095 -6.818 1.00 95.00 93 ILE A CA 1
ATOM 744 C C . ILE A 1 93 ? 4.532 4.327 -8.010 1.00 95.00 93 ILE A C 1
ATOM 746 O O . ILE A 1 93 ? 3.960 3.374 -8.538 1.00 95.00 93 ILE A O 1
ATOM 750 N N . ILE A 1 94 ? 4.417 5.569 -8.487 1.00 95.12 94 ILE A N 1
ATOM 751 C CA . ILE A 1 94 ? 3.548 5.902 -9.623 1.00 95.12 94 ILE A CA 1
ATOM 752 C C . ILE A 1 94 ? 4.046 5.243 -10.916 1.00 95.12 94 ILE A C 1
ATOM 754 O O . ILE A 1 94 ? 3.241 4.714 -11.680 1.00 95.12 94 ILE A O 1
ATOM 758 N N . LYS A 1 95 ? 5.362 5.175 -11.158 1.00 95.25 95 LYS A N 1
ATOM 759 C CA . LYS A 1 95 ? 5.915 4.429 -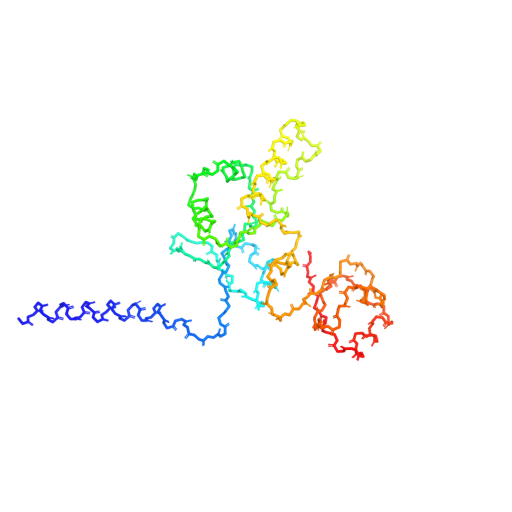12.304 1.00 95.25 95 LYS A CA 1
ATOM 760 C C . LYS A 1 95 ? 5.575 2.939 -12.241 1.00 95.25 95 LYS A C 1
ATOM 762 O O . LYS A 1 95 ? 5.233 2.360 -13.270 1.00 95.25 95 LYS A O 1
ATOM 767 N N . MET A 1 96 ? 5.667 2.315 -11.067 1.00 94.12 96 MET A N 1
ATOM 768 C CA . MET A 1 96 ? 5.312 0.904 -10.885 1.00 94.12 96 MET A CA 1
ATOM 769 C C . MET A 1 96 ? 3.811 0.678 -11.095 1.00 94.12 96 MET A C 1
ATOM 771 O O . MET A 1 96 ? 3.434 -0.286 -11.762 1.00 94.12 96 MET A O 1
ATOM 775 N N . LEU A 1 97 ? 2.971 1.610 -10.636 1.00 93.94 97 LEU A N 1
ATOM 776 C CA . LEU A 1 97 ? 1.525 1.586 -10.866 1.00 93.94 97 LEU A CA 1
ATOM 777 C C . LEU A 1 97 ? 1.209 1.610 -12.365 1.00 93.94 97 LEU A C 1
ATOM 779 O O . LEU A 1 97 ? 0.472 0.763 -12.861 1.00 93.94 97 LEU A O 1
ATOM 783 N N . MET A 1 98 ? 1.827 2.537 -13.103 1.00 93.38 98 MET A N 1
ATOM 784 C CA . MET A 1 98 ? 1.645 2.681 -14.554 1.00 93.38 98 MET A CA 1
ATOM 785 C C . MET A 1 98 ? 2.134 1.457 -15.340 1.00 93.38 98 MET A C 1
ATOM 787 O O . MET A 1 98 ? 1.621 1.167 -16.418 1.00 93.38 98 MET A O 1
ATOM 791 N N . LYS A 1 99 ? 3.105 0.712 -14.800 1.00 92.88 99 LYS A N 1
ATOM 792 C CA . LYS A 1 99 ? 3.574 -0.572 -15.345 1.00 92.88 99 LYS A CA 1
ATOM 793 C C . LYS A 1 99 ? 2.664 -1.760 -14.989 1.00 92.88 99 LYS A C 1
ATOM 795 O O . LYS A 1 99 ? 2.978 -2.887 -15.364 1.00 92.88 99 LYS A O 1
ATOM 800 N N . GLY A 1 100 ? 1.580 -1.544 -14.242 1.00 85.44 100 GLY A N 1
ATOM 801 C CA . GLY A 1 100 ? 0.688 -2.605 -13.770 1.00 85.44 100 GLY A CA 1
ATOM 802 C C . GLY A 1 100 ? 1.301 -3.492 -12.682 1.00 85.44 100 GLY A C 1
ATOM 803 O O . GLY A 1 100 ? 0.856 -4.624 -12.492 1.00 85.44 100 GLY A O 1
ATOM 804 N N . ARG A 1 101 ? 2.344 -3.019 -11.983 1.00 88.12 101 ARG A N 1
ATOM 805 C CA . ARG A 1 101 ? 2.921 -3.743 -10.842 1.00 88.12 101 ARG A CA 1
ATOM 806 C C . ARG A 1 101 ? 1.978 -3.671 -9.649 1.00 88.12 101 ARG A C 1
ATOM 808 O O . ARG A 1 101 ? 1.229 -2.710 -9.485 1.00 88.12 101 ARG A O 1
ATOM 815 N N . LYS A 1 102 ? 2.048 -4.683 -8.787 1.00 87.00 102 LYS A N 1
ATOM 816 C CA . LYS A 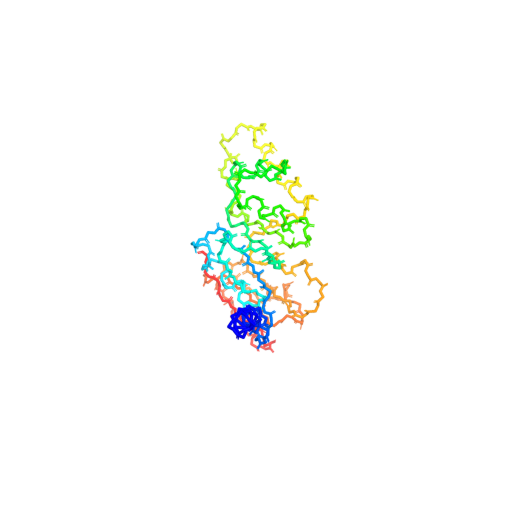1 102 ? 1.259 -4.707 -7.556 1.00 87.00 102 LYS A CA 1
ATOM 817 C C . LYS A 1 102 ? 1.806 -3.701 -6.552 1.00 87.00 102 LYS A C 1
ATOM 819 O O . LYS A 1 102 ? 3.013 -3.648 -6.330 1.00 87.00 102 LYS A O 1
ATOM 824 N N . ILE A 1 103 ? 0.920 -2.923 -5.937 1.00 91.69 103 ILE A N 1
ATOM 825 C CA . ILE A 1 103 ? 1.299 -1.951 -4.912 1.00 91.69 103 ILE A CA 1
ATOM 826 C C . ILE A 1 103 ? 0.488 -2.211 -3.661 1.00 91.69 103 ILE A C 1
ATOM 828 O O . ILE A 1 103 ? -0.738 -2.143 -3.669 1.00 91.69 103 ILE A O 1
ATOM 832 N N . TYR A 1 104 ? 1.201 -2.467 -2.578 1.00 89.19 104 TYR A N 1
ATOM 833 C CA . TYR A 1 104 ? 0.646 -2.781 -1.282 1.00 89.19 104 TYR A CA 1
ATOM 834 C C . TYR A 1 104 ? 0.915 -1.652 -0.303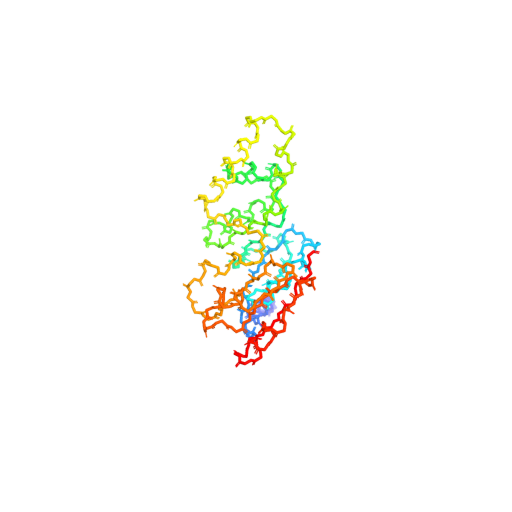 1.00 89.19 104 TYR A C 1
ATOM 836 O O . TYR A 1 104 ? 2.000 -1.073 -0.295 1.00 89.19 104 TYR A O 1
ATOM 844 N N . ILE A 1 105 ? -0.062 -1.361 0.547 1.00 89.44 105 ILE A N 1
ATOM 845 C CA . ILE A 1 105 ? 0.089 -0.439 1.670 1.00 89.44 105 ILE A CA 1
ATOM 846 C C . ILE A 1 105 ? -0.169 -1.220 2.949 1.00 89.44 105 ILE A C 1
ATOM 848 O O . ILE A 1 105 ? -1.243 -1.798 3.112 1.00 89.44 105 ILE A O 1
ATOM 852 N N . ALA A 1 106 ? 0.786 -1.214 3.873 1.00 84.50 106 ALA A N 1
ATOM 853 C CA . ALA A 1 106 ? 0.559 -1.771 5.198 1.00 84.50 106 ALA A CA 1
ATOM 854 C C . ALA A 1 106 ? -0.524 -0.957 5.923 1.00 84.50 106 ALA A C 1
ATOM 856 O O . ALA A 1 106 ? -0.438 0.272 6.009 1.00 84.50 106 ALA A O 1
ATOM 857 N N . GLU A 1 107 ? -1.553 -1.618 6.450 1.00 85.12 107 GLU A N 1
ATOM 858 C CA . GLU A 1 107 ? -2.672 -0.943 7.106 1.00 85.12 107 GLU A CA 1
ATOM 859 C C . GLU A 1 107 ? -2.208 -0.157 8.335 1.00 85.12 107 GLU A C 1
ATOM 861 O O . GLU A 1 107 ? -2.640 0.974 8.558 1.00 85.12 107 GLU A O 1
ATOM 866 N N . GLU A 1 108 ? -1.290 -0.730 9.107 1.00 81.69 108 GLU A N 1
ATOM 867 C CA . GLU A 1 108 ? -0.630 -0.068 10.230 1.00 81.69 108 GLU A CA 1
ATOM 868 C C . GLU A 1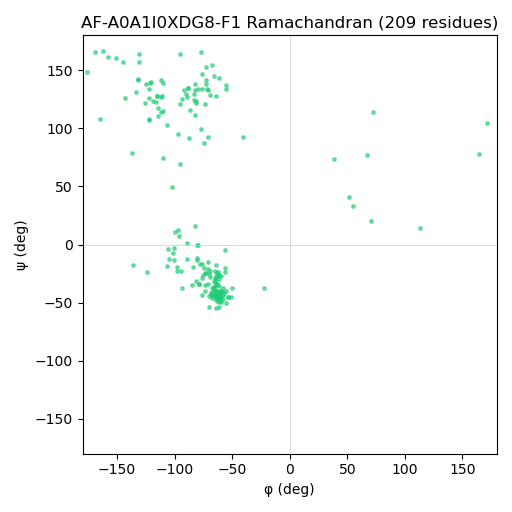 108 ? 0.240 1.125 9.798 1.00 81.69 108 GLU A C 1
ATOM 870 O O . GLU A 1 108 ? 0.510 2.031 10.595 1.00 81.69 108 GLU A O 1
ATOM 875 N N . GLY A 1 109 ? 0.658 1.129 8.530 1.00 84.62 109 GLY A N 1
ATOM 876 C CA . GLY A 1 109 ? 1.448 2.166 7.886 1.00 84.62 109 GLY A CA 1
ATOM 877 C C . GLY A 1 109 ? 0.633 3.404 7.530 1.00 84.62 109 GLY A C 1
ATOM 878 O O . GLY A 1 109 ? 1.212 4.472 7.324 1.00 84.62 109 GLY A O 1
ATOM 879 N N . LEU A 1 110 ? -0.701 3.303 7.504 1.00 91.25 110 LEU A N 1
ATOM 880 C CA . LEU A 1 110 ? -1.614 4.413 7.225 1.00 91.25 110 LEU A CA 1
ATOM 881 C C . LEU A 1 110 ? -1.706 5.357 8.428 1.00 91.25 110 LEU A C 1
ATOM 883 O O . LEU A 1 110 ? -2.595 5.260 9.279 1.00 91.25 110 LEU A O 1
ATOM 887 N N . LEU A 1 111 ? -0.790 6.327 8.490 1.00 92.06 111 LEU A N 1
ATOM 888 C CA . LEU A 1 111 ? -0.637 7.194 9.662 1.00 92.06 111 LEU A CA 1
ATOM 889 C C . LEU A 1 111 ? -1.883 8.028 9.976 1.00 92.06 111 LEU A C 1
ATOM 891 O O . LEU A 1 111 ? -2.100 8.371 11.138 1.00 92.06 111 LEU A O 1
ATOM 895 N N . TYR A 1 112 ? -2.716 8.330 8.976 1.00 94.75 112 TYR A N 1
ATOM 896 C CA . TYR A 1 112 ? -3.942 9.102 9.177 1.00 94.75 112 TYR A CA 1
ATOM 897 C C . TYR A 1 112 ? -4.925 8.400 10.136 1.00 94.75 112 TYR A C 1
ATOM 899 O O . TYR A 1 112 ? -5.639 9.073 10.885 1.00 94.75 112 TYR A O 1
ATOM 907 N N . LYS A 1 113 ? -4.919 7.055 10.192 1.00 93.06 113 LYS A N 1
ATOM 908 C CA . LYS A 1 113 ? -5.809 6.271 11.064 1.00 93.06 113 LYS A CA 1
ATOM 909 C C . LYS A 1 113 ? -5.581 6.564 12.550 1.00 93.06 113 LYS A C 1
ATOM 911 O O . LYS A 1 113 ? -6.529 6.488 13.331 1.00 93.06 113 LYS A O 1
ATOM 916 N N . LYS A 1 114 ? -4.371 6.998 12.936 1.00 92.81 114 LYS A N 1
ATOM 917 C CA . LYS A 1 114 ? -4.031 7.401 14.316 1.00 92.81 114 LYS A CA 1
ATOM 918 C C . LYS A 1 114 ? -4.851 8.598 14.807 1.00 92.81 114 LYS A C 1
ATOM 920 O O . LYS A 1 114 ? -5.043 8.751 16.007 1.00 92.81 114 LYS A O 1
ATOM 925 N N . TYR A 1 115 ? -5.374 9.414 13.893 1.00 94.50 115 TYR A N 1
ATOM 926 C CA . TYR A 1 115 ? -6.112 10.636 14.216 1.00 94.50 115 TYR A CA 1
ATOM 927 C C . TYR A 1 115 ? -7.637 10.459 14.220 1.00 94.50 115 TYR A C 1
ATOM 929 O O . TYR A 1 115 ? -8.359 11.453 14.287 1.00 94.50 115 TYR A O 1
ATOM 937 N N . LYS A 1 116 ? -8.151 9.218 14.187 1.00 91.38 116 LYS A N 1
ATOM 938 C CA . LYS A 1 116 ? -9.597 8.915 14.151 1.00 91.38 116 LYS A CA 1
ATOM 939 C C . LYS A 1 116 ? -10.414 9.651 15.218 1.00 91.38 116 LYS A C 1
ATOM 941 O O . LYS A 1 116 ? -11.527 10.081 14.943 1.00 91.38 116 LYS A O 1
ATOM 946 N N . ASN A 1 117 ? -9.850 9.805 16.416 1.00 93.62 117 ASN A N 1
ATOM 947 C CA . ASN A 1 117 ? -10.536 10.410 17.561 1.00 93.62 117 ASN A CA 1
ATOM 948 C C . ASN A 1 117 ? -10.144 11.878 17.812 1.00 93.62 117 ASN A C 1
ATOM 950 O O . ASN A 1 117 ? -10.674 12.485 18.737 1.00 93.62 117 ASN A O 1
ATOM 954 N N . SER A 1 118 ? -9.209 12.445 17.040 1.00 95.00 118 SER A N 1
ATOM 955 C CA . SER A 1 118 ? -8.655 13.787 17.289 1.00 95.00 118 SER A CA 1
ATOM 956 C C . SER A 1 118 ? -8.783 14.750 16.106 1.00 95.00 118 SER A C 1
ATOM 958 O O . SER A 1 118 ? -8.736 15.961 16.303 1.00 95.00 118 SER A O 1
ATOM 960 N N . ALA A 1 119 ? -8.899 14.247 14.875 1.00 94.12 119 ALA A N 1
ATOM 961 C CA . ALA A 1 119 ? -9.000 15.086 13.687 1.00 94.12 119 ALA A CA 1
ATOM 962 C C . ALA A 1 119 ? -10.401 15.710 13.542 1.00 94.12 119 ALA A C 1
ATOM 964 O O . ALA A 1 119 ? -11.405 15.054 13.834 1.00 94.12 119 ALA A O 1
ATOM 965 N N . PRO A 1 120 ? -10.507 16.941 13.004 1.00 98.00 120 PRO A N 1
ATOM 966 C CA . PRO A 1 120 ? -11.786 17.475 12.552 1.00 98.00 120 PRO A CA 1
ATOM 967 C C . PRO A 1 120 ? -12.442 16.529 11.538 1.00 98.00 120 PRO A C 1
ATOM 969 O O . PRO A 1 120 ? -11.780 16.047 10.617 1.00 98.00 120 PRO A O 1
ATOM 972 N N . LYS A 1 121 ? -13.756 16.305 11.667 1.00 96.19 121 LYS A N 1
ATOM 973 C CA . LYS A 1 121 ? -14.498 15.308 10.871 1.00 96.19 121 LYS A CA 1
ATOM 974 C C . LYS A 1 121 ? -14.259 15.433 9.362 1.00 96.19 121 LYS A C 1
ATOM 976 O O . LYS A 1 121 ? -14.000 14.435 8.705 1.00 96.19 121 LYS A O 1
ATOM 981 N N . GLN A 1 122 ? -14.303 16.654 8.826 1.00 97.56 122 GLN A N 1
ATOM 982 C CA . GLN A 1 122 ? -14.102 16.897 7.390 1.00 97.56 122 GLN A CA 1
ATOM 983 C C . GLN A 1 122 ? -12.678 16.567 6.932 1.00 97.56 122 GLN A C 1
ATOM 985 O O . GLN A 1 122 ? -12.483 16.014 5.856 1.00 97.56 122 GLN A O 1
ATOM 990 N N . VAL A 1 123 ? -11.682 16.850 7.775 1.00 97.12 123 VAL A N 1
ATOM 991 C CA . VAL A 1 123 ? -10.286 16.510 7.485 1.00 97.12 123 VAL A CA 1
ATOM 992 C C . VAL A 1 123 ? -10.113 14.995 7.487 1.00 97.12 123 VAL A C 1
ATOM 994 O O . VAL A 1 123 ? -9.540 14.457 6.550 1.00 97.12 123 VAL A O 1
ATOM 997 N N . TYR A 1 124 ? -10.650 14.290 8.488 1.00 97.69 124 TYR A N 1
ATOM 998 C CA . TYR A 1 124 ? -10.567 12.828 8.539 1.00 97.69 124 TYR A CA 1
ATOM 999 C C . TYR A 1 124 ? -11.272 12.167 7.347 1.00 97.69 124 TYR A C 1
ATOM 1001 O O . TYR A 1 124 ? -10.703 11.282 6.712 1.00 97.69 124 TYR A O 1
ATOM 1009 N N . ASN A 1 125 ? -12.465 12.654 6.988 1.00 96.94 125 ASN A N 1
ATOM 1010 C CA . ASN A 1 125 ? -13.196 12.194 5.808 1.00 96.94 125 ASN A CA 1
ATOM 1011 C C . ASN A 1 125 ? -12.380 12.364 4.524 1.00 96.94 125 ASN A C 1
ATOM 1013 O O . ASN A 1 125 ? -12.386 11.467 3.688 1.00 96.94 125 ASN A O 1
ATOM 1017 N N . LYS A 1 126 ? -11.609 13.452 4.394 1.00 98.00 126 LYS A N 1
ATOM 1018 C CA . LYS A 1 126 ? -10.754 13.645 3.221 1.00 98.00 126 LYS A CA 1
ATOM 1019 C C . LYS A 1 126 ? -9.692 12.551 3.071 1.00 98.00 126 LYS A C 1
ATOM 1021 O O . LYS A 1 126 ? -9.383 12.145 1.958 1.00 98.00 126 LYS A O 1
ATOM 1026 N N . TYR A 1 127 ? -9.154 12.046 4.180 1.00 97.56 127 TYR A N 1
ATOM 1027 C CA . TYR A 1 127 ? -8.203 10.933 4.145 1.00 97.56 127 TYR A CA 1
ATOM 1028 C C . TYR A 1 127 ? -8.871 9.577 3.902 1.00 97.56 127 TYR A C 1
ATOM 1030 O O . TYR A 1 127 ? -8.248 8.716 3.288 1.00 97.56 127 TYR A O 1
ATOM 1038 N N . LEU A 1 128 ? -10.133 9.397 4.308 1.00 96.62 128 LEU A N 1
ATOM 1039 C CA . LEU A 1 128 ? -10.921 8.236 3.879 1.00 96.62 128 LEU A CA 1
ATOM 1040 C C . LEU A 1 128 ? -11.114 8.253 2.354 1.00 96.62 128 LEU A C 1
ATOM 1042 O O . LEU A 1 128 ? -10.822 7.260 1.697 1.00 96.62 128 LEU A O 1
ATOM 1046 N N . GLU A 1 129 ? -11.485 9.405 1.784 1.00 98.06 129 GLU A N 1
ATOM 1047 C CA . GLU A 1 129 ? -11.591 9.580 0.327 1.00 98.06 129 GLU A CA 1
ATOM 1048 C C . GLU A 1 129 ? -10.262 9.309 -0.389 1.00 98.06 129 GLU A C 1
ATOM 1050 O O . GLU A 1 129 ? -10.251 8.692 -1.453 1.00 98.06 129 GLU A O 1
ATOM 1055 N N . PHE A 1 130 ? -9.131 9.752 0.174 1.00 98.31 130 PHE A N 1
ATOM 1056 C CA . PHE A 1 130 ? -7.815 9.430 -0.378 1.00 98.31 130 PHE A CA 1
ATOM 1057 C C . PHE A 1 130 ? -7.528 7.928 -0.340 1.00 98.31 130 PHE A C 1
ATOM 1059 O O . PHE A 1 130 ? -7.011 7.402 -1.320 1.00 98.31 130 PHE A O 1
ATOM 1066 N N . GLU A 1 131 ? -7.876 7.223 0.742 1.00 96.12 131 GLU A N 1
ATOM 1067 C CA . GLU A 1 131 ? -7.695 5.768 0.807 1.00 96.12 131 GLU A CA 1
ATOM 1068 C C . GLU A 1 131 ? -8.521 5.067 -0.277 1.00 96.12 131 GLU A C 1
ATOM 1070 O O . GLU A 1 131 ? -7.999 4.207 -0.986 1.00 96.12 131 GLU A O 1
ATOM 1075 N N . ASP A 1 132 ? -9.781 5.464 -0.447 1.00 95.88 132 ASP A N 1
ATOM 1076 C CA . ASP A 1 132 ? -10.664 4.900 -1.471 1.00 95.88 132 ASP A CA 1
ATOM 1077 C C . ASP A 1 132 ? -10.186 5.232 -2.890 1.00 95.88 132 ASP A C 1
ATOM 1079 O O . ASP A 1 132 ? -10.213 4.379 -3.775 1.00 95.88 132 ASP A O 1
ATOM 1083 N N . THR A 1 133 ? -9.665 6.441 -3.103 1.00 97.75 133 THR A N 1
ATOM 1084 C CA . THR A 1 133 ? -9.052 6.847 -4.377 1.00 97.75 133 THR A CA 1
ATOM 1085 C C . THR A 1 133 ? -7.853 5.962 -4.716 1.00 97.75 133 THR A C 1
ATOM 1087 O O . THR A 1 133 ? -7.762 5.446 -5.828 1.00 97.75 133 THR A O 1
ATOM 1090 N N . LEU A 1 134 ? -6.963 5.721 -3.749 1.00 96.69 134 LEU A N 1
ATOM 1091 C CA . LEU A 1 134 ? -5.815 4.833 -3.933 1.00 96.69 134 LEU A CA 1
ATOM 1092 C C . LEU A 1 134 ? -6.260 3.395 -4.237 1.00 96.69 134 LEU A C 1
ATOM 1094 O O . LEU A 1 134 ? -5.735 2.778 -5.163 1.00 96.69 134 LEU A O 1
ATOM 1098 N N . LYS A 1 135 ? -7.272 2.870 -3.534 1.00 94.06 135 LYS A N 1
ATOM 1099 C CA . LYS A 1 135 ? -7.847 1.549 -3.846 1.00 94.06 135 LYS A CA 1
ATOM 1100 C C . LYS A 1 135 ? -8.373 1.475 -5.277 1.00 94.06 135 LYS A C 1
ATOM 1102 O O . LYS A 1 135 ? -8.085 0.510 -5.977 1.00 94.06 135 LYS A O 1
ATOM 1107 N N . ASN A 1 136 ? -9.077 2.510 -5.735 1.00 94.50 136 ASN A N 1
ATOM 1108 C CA . ASN A 1 136 ? -9.604 2.579 -7.100 1.00 94.50 136 ASN A CA 1
ATOM 1109 C C . ASN A 1 136 ? -8.500 2.616 -8.167 1.00 94.50 136 ASN A C 1
ATOM 1111 O O . ASN A 1 136 ? -8.707 2.114 -9.269 1.00 94.50 136 ASN A O 1
ATOM 1115 N N . TYR A 1 137 ? -7.328 3.175 -7.854 1.00 95.38 137 TYR A N 1
ATOM 1116 C CA . TYR A 1 137 ? -6.169 3.119 -8.747 1.00 95.38 137 TYR A CA 1
ATOM 1117 C C . TYR A 1 137 ? -5.495 1.742 -8.793 1.00 95.38 137 TYR A C 1
ATOM 1119 O O . TYR A 1 137 ? -4.787 1.458 -9.755 1.00 95.38 137 TYR A O 1
ATOM 1127 N N . GLY A 1 138 ? -5.711 0.886 -7.791 1.00 87.94 138 GLY A N 1
ATOM 1128 C CA . GLY A 1 138 ? -5.103 -0.444 -7.705 1.00 87.94 138 GLY A CA 1
ATOM 1129 C C . GLY A 1 138 ? -4.111 -0.620 -6.554 1.00 87.94 138 GLY A C 1
ATOM 1130 O O . GLY A 1 138 ? -3.369 -1.600 -6.547 1.00 87.94 138 GLY A O 1
ATOM 1131 N N . PHE A 1 139 ? -4.083 0.299 -5.582 1.00 92.81 139 PHE A N 1
ATOM 1132 C CA . PHE A 1 139 ? -3.353 0.083 -4.333 1.00 92.81 139 PHE A CA 1
ATOM 1133 C C . PHE A 1 139 ? -4.134 -0.870 -3.425 1.00 92.81 139 PHE A C 1
ATOM 1135 O O . PHE A 1 139 ? -5.328 -0.694 -3.184 1.00 92.81 139 PHE A O 1
ATOM 1142 N N . GLU A 1 140 ? -3.444 -1.844 -2.848 1.00 88.38 140 GLU A N 1
ATOM 1143 C CA . GLU A 1 140 ? -4.046 -2.863 -1.994 1.00 88.38 140 GLU A CA 1
ATOM 1144 C C . GLU A 1 140 ? -3.610 -2.658 -0.538 1.00 88.38 140 GLU A C 1
ATOM 1146 O O . GLU A 1 140 ? -2.435 -2.776 -0.191 1.00 88.38 140 GLU A O 1
ATOM 1151 N N . VAL A 1 141 ? -4.563 -2.333 0.342 1.00 84.69 141 VAL A N 1
ATOM 1152 C CA . VAL A 1 141 ? -4.289 -2.177 1.779 1.00 84.69 141 VAL A CA 1
ATOM 1153 C C . VAL A 1 141 ? -4.270 -3.551 2.447 1.00 84.69 141 VAL A C 1
ATOM 1155 O O . VAL A 1 141 ? -5.257 -4.288 2.400 1.00 84.69 141 VAL A O 1
ATOM 1158 N N . ILE A 1 142 ? -3.163 -3.884 3.105 1.00 80.81 142 ILE A N 1
ATOM 1159 C CA . ILE A 1 142 ? -2.956 -5.173 3.762 1.00 80.81 142 ILE A CA 1
ATOM 1160 C C . ILE A 1 142 ? -2.853 -4.991 5.280 1.00 80.81 142 ILE A C 1
ATOM 1162 O O . ILE A 1 142 ? -1.967 -4.316 5.785 1.00 80.81 142 ILE A O 1
ATOM 1166 N N . SER A 1 143 ? -3.787 -5.595 6.019 1.00 66.50 143 SER A N 1
ATOM 1167 C CA . SER A 1 143 ? -3.856 -5.562 7.494 1.00 66.50 143 SER A CA 1
ATOM 1168 C C . SER A 1 143 ? -2.767 -6.376 8.184 1.00 66.50 143 SER A C 1
ATOM 1170 O O . SER A 1 143 ? -2.539 -6.238 9.377 1.00 66.50 143 SER A O 1
ATOM 1172 N N . ASN A 1 144 ? -2.215 -7.310 7.420 1.00 54.91 144 ASN A N 1
ATOM 1173 C CA . ASN A 1 144 ? -1.108 -8.204 7.690 1.00 54.91 144 ASN A CA 1
ATOM 1174 C C . ASN A 1 144 ? -0.767 -8.863 6.339 1.00 54.91 144 ASN A C 1
ATOM 1176 O O . ASN A 1 144 ? -1.586 -8.862 5.413 1.00 54.91 144 ASN A O 1
ATOM 1180 N N . ALA A 1 145 ? 0.396 -9.504 6.278 1.00 43.94 145 ALA A N 1
ATOM 1181 C CA . ALA A 1 145 ? 0.853 -10.492 5.292 1.00 43.94 145 ALA A CA 1
ATOM 1182 C C . ALA A 1 145 ? -0.235 -11.266 4.491 1.00 43.94 145 ALA A C 1
ATOM 1184 O O . ALA A 1 145 ? -0.099 -11.536 3.305 1.00 43.94 145 ALA A O 1
ATOM 1185 N N . ILE A 1 146 ? -1.357 -11.618 5.116 1.00 41.69 146 ILE A N 1
ATOM 1186 C CA . ILE A 1 146 ? -2.358 -12.566 4.599 1.00 41.69 146 ILE A CA 1
ATOM 1187 C C . ILE A 1 146 ? -3.167 -12.043 3.399 1.00 41.69 146 ILE A C 1
ATOM 1189 O O . ILE A 1 146 ? -3.659 -12.834 2.597 1.00 41.69 146 ILE A O 1
ATOM 1193 N N . ASN A 1 147 ? -3.325 -10.726 3.237 1.00 40.81 147 ASN A N 1
ATOM 1194 C CA . ASN A 1 147 ? -4.184 -10.191 2.170 1.00 40.81 147 ASN A CA 1
ATOM 1195 C C . ASN A 1 147 ? -3.507 -10.147 0.790 1.00 40.81 147 ASN A C 1
ATOM 1197 O O . ASN A 1 147 ? -4.201 -9.985 -0.209 1.00 40.81 147 ASN A O 1
ATOM 1201 N N . MET A 1 148 ? -2.188 -10.346 0.712 1.00 40.62 148 MET A N 1
ATOM 1202 C CA . MET A 1 148 ? -1.439 -10.282 -0.548 1.00 40.62 148 MET A CA 1
ATOM 1203 C C . MET A 1 148 ? -1.635 -11.523 -1.442 1.00 40.62 148 MET A C 1
ATOM 1205 O O . MET A 1 148 ? -1.509 -11.441 -2.661 1.00 40.62 148 MET A O 1
ATOM 1209 N N . SER A 1 149 ? -1.964 -12.677 -0.850 1.00 40.62 149 SER A N 1
ATOM 1210 C CA . SER A 1 149 ? -2.161 -13.956 -1.551 1.00 40.62 149 SER A CA 1
ATOM 1211 C C . SER A 1 149 ? -3.599 -14.187 -2.024 1.00 40.62 149 SER A C 1
ATOM 1213 O O . SER A 1 149 ? -3.835 -15.053 -2.860 1.00 40.62 149 SER A O 1
ATOM 1215 N N . ARG A 1 150 ? -4.573 -13.388 -1.563 1.00 40.38 150 ARG A N 1
ATOM 1216 C CA . ARG A 1 150 ? -5.966 -13.461 -2.050 1.00 40.38 150 ARG A CA 1
ATOM 1217 C C . ARG A 1 150 ? -6.138 -12.944 -3.479 1.00 40.38 150 ARG A C 1
ATOM 1219 O O . ARG A 1 150 ? -7.177 -13.187 -4.085 1.00 40.38 150 ARG A O 1
ATOM 1226 N N . VAL A 1 151 ? -5.145 -12.228 -4.004 1.00 41.50 151 VAL A N 1
ATOM 1227 C CA . VAL A 1 151 ? -5.249 -11.511 -5.280 1.00 41.50 151 VAL A CA 1
ATOM 1228 C C . VAL A 1 151 ? -4.598 -12.255 -6.451 1.00 41.50 151 VAL A C 1
ATOM 1230 O O . VAL A 1 151 ? -4.909 -11.962 -7.603 1.00 41.50 151 VAL A O 1
ATOM 1233 N N . ASN A 1 152 ? -3.796 -13.289 -6.185 1.00 36.66 152 ASN A N 1
ATOM 1234 C CA . ASN A 1 152 ? -3.207 -14.130 -7.226 1.00 36.66 152 ASN A CA 1
ATOM 1235 C C . ASN A 1 152 ? -3.849 -15.521 -7.207 1.00 36.66 152 ASN A C 1
ATOM 1237 O O . ASN A 1 152 ? -3.242 -16.497 -6.779 1.00 36.66 152 ASN A O 1
ATOM 1241 N N . ASN A 1 153 ? -5.086 -15.615 -7.698 1.00 38.38 153 ASN A N 1
ATOM 1242 C CA . ASN A 1 153 ? -5.564 -16.883 -8.241 1.00 38.38 153 ASN A CA 1
ATOM 1243 C C . ASN A 1 153 ? -4.840 -17.129 -9.567 1.00 38.38 153 ASN A C 1
ATOM 1245 O O . ASN A 1 153 ? -5.294 -16.645 -10.597 1.00 38.38 153 ASN A O 1
ATOM 1249 N N . THR A 1 154 ? -3.725 -17.848 -9.495 1.00 34.31 154 THR A N 1
ATOM 1250 C CA . THR A 1 154 ? -3.379 -18.983 -10.363 1.00 34.31 154 THR A CA 1
ATOM 1251 C C . THR A 1 154 ? -2.230 -19.716 -9.670 1.00 34.31 154 THR A C 1
ATOM 1253 O O . THR A 1 154 ? -1.119 -19.194 -9.606 1.00 34.31 154 THR A O 1
ATOM 1256 N N . ASP A 1 155 ? -2.578 -20.887 -9.144 1.00 37.62 155 ASP A N 1
ATOM 1257 C CA . ASP A 1 155 ? -1.740 -22.028 -8.770 1.00 37.62 155 ASP A CA 1
ATOM 1258 C C . ASP A 1 155 ? -0.827 -21.929 -7.523 1.00 37.62 155 ASP A C 1
ATOM 1260 O O . ASP A 1 155 ? 0.149 -21.187 -7.450 1.00 37.62 155 ASP A O 1
ATOM 1264 N N . ASP A 1 156 ? -1.210 -22.769 -6.551 1.00 42.03 156 ASP A N 1
ATOM 1265 C CA . ASP A 1 156 ? -0.397 -23.485 -5.561 1.00 42.03 156 ASP A CA 1
ATOM 1266 C C . ASP A 1 156 ? 0.352 -22.700 -4.469 1.00 42.03 156 ASP A C 1
ATOM 1268 O O . ASP A 1 156 ? 1.565 -22.539 -4.480 1.00 42.03 156 ASP A O 1
ATOM 1272 N N . GLU A 1 157 ? -0.403 -22.264 -3.452 1.00 44.34 157 GLU A N 1
ATOM 1273 C CA . GLU A 1 157 ? -0.312 -22.741 -2.052 1.00 44.34 157 GLU A CA 1
ATOM 1274 C C . GLU A 1 157 ? -1.187 -21.831 -1.163 1.00 44.34 157 GLU A C 1
ATOM 1276 O O . GLU A 1 157 ? -0.868 -20.677 -0.869 1.00 44.34 157 GLU A O 1
ATOM 1281 N N . LYS A 1 158 ? -2.360 -22.333 -0.752 1.00 45.66 158 LYS A N 1
ATOM 1282 C CA . LYS A 1 158 ? -3.325 -21.583 0.070 1.00 45.66 158 LYS A CA 1
ATOM 1283 C C . LYS A 1 158 ? -2.848 -21.547 1.524 1.00 45.66 158 LYS A C 1
ATOM 1285 O O . LYS A 1 158 ? -3.064 -22.501 2.266 1.00 45.66 158 LYS A O 1
ATOM 1290 N N . PHE A 1 159 ? -2.237 -20.447 1.945 1.00 48.47 159 PHE A N 1
ATOM 1291 C CA . PHE A 1 159 ? -1.890 -20.205 3.348 1.00 48.47 159 PHE A CA 1
ATOM 1292 C C . PHE A 1 159 ? -3.084 -19.660 4.135 1.00 48.47 159 PHE A C 1
ATOM 1294 O O . PHE A 1 159 ? -3.804 -18.777 3.666 1.00 48.47 159 PHE A O 1
ATOM 1301 N N . ILE A 1 160 ? -3.276 -20.158 5.355 1.00 56.44 160 ILE A N 1
ATOM 1302 C CA . ILE A 1 160 ? -4.377 -19.758 6.239 1.00 56.44 160 ILE A CA 1
ATOM 1303 C C . ILE A 1 160 ? -3.805 -19.203 7.530 1.00 56.44 160 ILE A C 1
ATOM 1305 O O . ILE A 1 160 ? -2.878 -19.774 8.089 1.00 56.44 160 ILE A O 1
ATOM 1309 N N . SER A 1 161 ? -4.379 -18.122 8.047 1.00 57.78 161 SER A N 1
ATOM 1310 C CA . SER A 1 161 ? -3.968 -17.545 9.327 1.00 57.78 161 SER A CA 1
ATOM 1311 C C . SER A 1 161 ? -5.104 -17.507 10.339 1.00 57.78 161 SER A C 1
ATOM 1313 O O . SER A 1 161 ? -6.215 -17.101 9.993 1.00 57.78 161 SER A O 1
ATOM 1315 N N . ILE A 1 162 ? -4.803 -17.818 11.599 1.00 69.69 162 ILE A N 1
ATOM 1316 C CA . ILE A 1 162 ? -5.753 -17.755 12.714 1.00 69.69 162 ILE A CA 1
ATOM 1317 C C . ILE A 1 162 ? -5.211 -16.811 13.792 1.00 69.69 162 ILE A C 1
ATOM 1319 O O . ILE A 1 162 ? -4.293 -17.145 14.540 1.00 69.69 162 ILE A O 1
ATOM 1323 N N . SER A 1 163 ? -5.823 -15.634 13.911 1.00 64.44 163 SER A N 1
ATOM 1324 C CA . SER A 1 163 ? -5.520 -14.622 14.930 1.00 64.44 163 SER A CA 1
ATOM 1325 C C . SER A 1 163 ? -6.462 -14.754 16.131 1.00 64.44 163 SER A C 1
ATOM 1327 O O . SER A 1 163 ? -7.355 -13.938 16.365 1.00 64.44 163 SER A O 1
ATOM 1329 N N . LYS A 1 164 ? -6.287 -15.841 16.892 1.00 70.81 164 LYS A N 1
ATOM 1330 C CA . LYS A 1 164 ? -7.002 -16.091 18.153 1.00 70.81 164 LYS A CA 1
ATOM 1331 C C . LYS A 1 164 ? -6.038 -16.511 19.253 1.00 70.81 164 LYS A C 1
ATOM 1333 O O . LYS A 1 164 ? -5.143 -17.321 19.031 1.00 70.81 164 LYS A O 1
ATOM 1338 N N . LYS A 1 165 ? -6.288 -16.033 20.476 1.00 76.94 165 LYS A N 1
ATOM 1339 C CA . LYS A 1 165 ? -5.529 -16.437 21.673 1.00 76.94 165 LYS A CA 1
ATOM 1340 C C . LYS A 1 165 ? -5.686 -17.930 21.990 1.00 76.94 165 LYS A C 1
ATOM 1342 O O . LYS A 1 165 ? -4.744 -18.545 22.476 1.00 76.94 165 LYS A O 1
ATOM 1347 N N . LEU A 1 166 ? -6.858 -18.503 21.718 1.00 85.50 166 LEU A N 1
ATOM 1348 C CA . LEU A 1 166 ? -7.147 -19.929 21.867 1.00 85.50 166 LEU A CA 1
ATOM 1349 C C . LEU A 1 166 ? -7.600 -20.484 20.515 1.00 85.50 166 LEU A C 1
ATOM 1351 O O . LEU A 1 166 ? -8.526 -19.937 19.920 1.00 85.50 166 LEU A O 1
ATOM 1355 N N . ILE A 1 167 ? -6.946 -21.546 20.049 1.00 85.62 167 ILE A N 1
ATOM 1356 C CA . ILE A 1 167 ? -7.198 -22.180 18.752 1.00 85.62 167 ILE A CA 1
ATOM 1357 C C . ILE A 1 167 ? -7.813 -23.559 18.986 1.00 85.62 167 ILE A C 1
ATOM 1359 O O . ILE A 1 167 ? -7.183 -24.461 19.553 1.00 85.62 167 ILE A O 1
ATOM 1363 N N . THR A 1 168 ? -9.066 -23.703 18.565 1.00 84.25 168 THR A N 1
ATOM 1364 C CA . THR A 1 168 ? -9.848 -24.942 18.647 1.00 84.25 168 THR A CA 1
ATOM 1365 C C . THR A 1 168 ? -9.784 -25.743 17.348 1.00 84.25 168 THR A C 1
ATOM 1367 O O . THR A 1 168 ? -9.385 -25.226 16.307 1.00 84.25 168 THR A O 1
ATOM 1370 N N . GLU A 1 169 ? -10.171 -27.018 17.395 1.00 85.06 169 GLU A N 1
ATOM 1371 C CA . GLU A 1 169 ? -10.252 -27.872 16.203 1.00 85.06 169 GLU A CA 1
ATOM 1372 C C . GLU A 1 169 ? -11.176 -27.258 15.141 1.00 85.06 169 GLU A C 1
ATOM 1374 O O . GLU A 1 169 ? -10.825 -27.202 13.965 1.00 85.06 169 GLU A O 1
ATOM 1379 N N . ASP A 1 170 ? -12.313 -26.710 15.570 1.00 77.69 170 ASP A N 1
ATOM 1380 C CA . ASP A 1 170 ? -13.259 -26.013 14.698 1.00 77.69 170 ASP A CA 1
ATOM 1381 C C . ASP A 1 170 ? -12.659 -24.762 14.055 1.00 77.69 170 ASP A C 1
ATOM 1383 O O . ASP A 1 170 ? -12.997 -24.437 12.917 1.00 77.69 170 ASP A O 1
ATOM 1387 N N . ASP A 1 171 ? -11.768 -24.053 14.755 1.00 75.19 171 ASP A N 1
ATOM 1388 C CA . ASP A 1 171 ? -11.066 -22.906 14.175 1.00 75.19 171 ASP A CA 1
ATOM 1389 C C . ASP A 1 171 ? -10.145 -23.346 13.042 1.00 75.19 171 ASP A C 1
ATOM 1391 O O . ASP A 1 171 ? -10.048 -22.651 12.033 1.00 75.19 171 ASP A O 1
ATOM 1395 N N . ILE A 1 172 ? -9.514 -24.511 13.177 1.00 77.50 172 ILE A N 1
ATOM 1396 C CA . ILE A 1 172 ? -8.705 -25.084 12.107 1.00 77.50 172 ILE A CA 1
ATOM 1397 C C . ILE A 1 172 ? -9.628 -25.544 10.987 1.00 77.50 172 ILE A C 1
ATOM 1399 O O . ILE A 1 172 ? -9.497 -25.028 9.892 1.00 77.50 172 ILE A O 1
ATOM 1403 N N . LYS A 1 173 ? -10.639 -26.379 11.243 1.00 77.19 173 LYS A N 1
ATOM 1404 C CA . LYS A 1 173 ? -11.571 -26.882 10.214 1.00 77.19 173 LYS A CA 1
ATOM 1405 C C . LYS A 1 173 ? -12.273 -25.793 9.402 1.00 77.19 173 LYS A C 1
ATOM 1407 O O . LYS A 1 173 ? -12.443 -25.951 8.201 1.00 77.19 173 LYS A O 1
ATOM 1412 N N . LYS A 1 174 ? -12.701 -24.696 10.037 1.00 69.38 174 LYS A N 1
ATOM 1413 C CA . LYS A 1 174 ? -13.412 -23.599 9.351 1.00 69.38 174 LYS A CA 1
ATOM 1414 C C . LYS A 1 174 ? -12.511 -22.793 8.430 1.00 69.38 174 LYS A C 1
ATOM 1416 O O . LYS A 1 174 ? -12.986 -22.270 7.427 1.00 69.38 174 LYS A O 1
ATOM 1421 N N . ASN A 1 175 ? -11.247 -22.641 8.808 1.00 57.62 175 ASN A N 1
ATOM 1422 C CA . ASN A 1 175 ? -10.296 -21.838 8.051 1.00 57.62 175 ASN A CA 1
ATOM 1423 C C . ASN A 1 175 ? -9.429 -22.708 7.126 1.00 57.62 175 ASN A C 1
ATOM 1425 O O . ASN A 1 175 ? -8.890 -22.189 6.158 1.00 57.62 175 ASN A O 1
ATOM 1429 N N . TYR A 1 176 ? -9.341 -24.013 7.394 1.00 58.69 176 TYR A N 1
ATOM 1430 C CA . TYR A 1 176 ? -8.626 -25.035 6.640 1.00 58.69 176 TYR A CA 1
ATOM 1431 C C . TYR A 1 176 ? -9.427 -25.543 5.451 1.00 58.69 176 TYR A C 1
ATOM 1433 O O . TYR A 1 176 ? -10.425 -26.243 5.598 1.00 58.69 176 TYR A O 1
ATOM 1441 N N . ILE A 1 177 ? -8.946 -25.215 4.255 1.00 58.00 177 ILE A N 1
ATOM 1442 C CA . ILE A 1 177 ? -9.363 -25.857 3.012 1.00 58.00 177 ILE A CA 1
ATOM 1443 C C . ILE A 1 177 ? -8.432 -27.059 2.828 1.00 58.00 177 ILE A C 1
ATOM 1445 O O . ILE A 1 177 ? -7.228 -26.910 3.002 1.00 58.00 177 ILE A O 1
ATOM 1449 N N . ALA A 1 178 ? -8.963 -28.231 2.468 1.00 53.34 178 ALA A N 1
ATOM 1450 C CA . ALA A 1 178 ? -8.230 -29.507 2.390 1.00 53.34 178 ALA A CA 1
ATOM 1451 C C . ALA A 1 178 ? -6.983 -29.525 1.466 1.00 53.34 178 ALA A C 1
ATOM 1453 O O . ALA A 1 178 ? -6.267 -30.517 1.418 1.00 53.34 178 ALA A O 1
ATOM 1454 N N . GLU A 1 179 ? -6.713 -28.435 0.746 1.00 48.81 179 GLU A N 1
ATOM 1455 C CA . GLU A 1 179 ? -5.561 -28.237 -0.145 1.00 48.81 179 GLU A CA 1
ATOM 1456 C C . GLU A 1 179 ? -4.448 -27.372 0.479 1.00 48.81 179 GLU A C 1
ATOM 1458 O O . GLU A 1 179 ? -3.378 -27.201 -0.102 1.00 48.81 179 GLU A O 1
ATOM 1463 N N . SER A 1 180 ? -4.683 -26.786 1.651 1.00 52.81 180 SER A N 1
ATOM 1464 C CA . SER A 1 180 ? -3.719 -25.941 2.350 1.00 52.81 180 SER A CA 1
ATOM 1465 C C . SER A 1 180 ? -2.723 -26.786 3.144 1.00 52.81 180 SER A C 1
ATOM 1467 O O . SER A 1 180 ? -3.124 -27.674 3.888 1.00 52.81 180 SER A O 1
ATOM 1469 N N . LYS A 1 181 ? -1.419 -26.508 3.049 1.00 56.12 181 LYS A N 1
ATOM 1470 C CA . LYS A 1 181 ? -0.395 -27.239 3.824 1.00 56.12 181 LYS A CA 1
ATOM 1471 C C . LYS A 1 181 ? 0.051 -26.528 5.098 1.00 56.12 181 LYS A C 1
ATOM 1473 O O . LYS A 1 181 ? 0.519 -27.194 6.013 1.00 56.12 181 LYS A O 1
ATOM 1478 N N . VAL A 1 182 ? -0.121 -25.207 5.189 1.00 61.25 182 VAL A N 1
ATOM 1479 C CA . VAL A 1 182 ? 0.471 -24.403 6.270 1.00 61.25 182 VAL A CA 1
ATOM 1480 C C . VAL A 1 182 ? -0.546 -23.436 6.887 1.00 61.25 182 VAL A C 1
ATOM 1482 O O . VAL A 1 182 ? -1.227 -22.684 6.182 1.00 61.25 182 VAL A O 1
ATOM 1485 N N . VAL A 1 183 ? -0.620 -23.435 8.220 1.00 72.12 183 VAL A N 1
ATOM 1486 C CA . VAL A 1 183 ? -1.454 -22.556 9.046 1.00 72.12 183 VAL A CA 1
ATOM 1487 C C . VAL A 1 183 ? -0.573 -21.657 9.917 1.00 72.12 183 VAL A C 1
ATOM 1489 O O . VAL A 1 183 ? 0.220 -22.123 10.734 1.00 72.12 183 VAL A O 1
ATOM 1492 N N . PHE A 1 184 ? -0.738 -20.345 9.778 1.00 68.38 184 PHE A N 1
ATOM 1493 C CA . PHE A 1 184 ? -0.047 -19.346 10.585 1.00 68.38 184 PHE A CA 1
ATOM 1494 C C . PHE A 1 184 ? -0.862 -18.960 11.821 1.00 68.38 184 PHE A C 1
ATOM 1496 O O . PHE A 1 184 ? -2.056 -18.667 11.727 1.00 68.38 184 PHE A O 1
ATOM 1503 N N . ILE A 1 185 ? -0.214 -18.917 12.982 1.00 77.19 185 ILE A N 1
ATOM 1504 C CA . ILE A 1 185 ? -0.843 -18.552 14.259 1.00 77.19 185 ILE A CA 1
ATOM 1505 C C . ILE A 1 185 ? -0.009 -17.495 14.983 1.00 77.19 185 ILE A C 1
ATOM 1507 O O . ILE A 1 185 ? 1.193 -17.379 14.745 1.00 77.19 185 ILE A O 1
ATOM 1511 N N . GLU A 1 186 ? -0.624 -16.725 15.881 1.00 73.50 186 GLU A N 1
ATOM 1512 C CA . GLU A 1 186 ? 0.133 -15.781 16.710 1.00 73.50 186 GLU A CA 1
ATOM 1513 C C . GLU A 1 186 ? 1.062 -16.550 17.659 1.00 73.50 186 GLU A C 1
ATOM 1515 O O . GLU A 1 186 ? 0.705 -17.611 18.179 1.00 73.50 186 GLU A O 1
ATOM 1520 N N . ASP A 1 187 ? 2.244 -16.005 17.941 1.00 70.69 187 ASP A N 1
ATOM 1521 C CA . ASP A 1 187 ? 3.216 -16.680 18.808 1.00 70.69 187 ASP A CA 1
ATOM 1522 C C . ASP A 1 187 ? 2.678 -16.946 20.229 1.00 70.69 187 ASP A C 1
ATOM 1524 O O . ASP A 1 187 ? 2.992 -17.951 20.864 1.00 70.69 187 ASP A O 1
ATOM 1528 N N . LYS A 1 188 ? 1.735 -16.117 20.690 1.00 75.62 188 LYS A N 1
ATOM 1529 C CA . LYS A 1 188 ? 1.053 -16.265 21.988 1.00 75.62 188 LYS A CA 1
ATOM 1530 C C . LYS A 1 188 ? -0.209 -17.135 21.934 1.00 75.62 188 LYS A C 1
ATOM 1532 O O . LYS A 1 188 ? -0.879 -17.293 22.957 1.00 75.62 188 LYS A O 1
ATOM 1537 N N . SER A 1 189 ? -0.561 -17.686 20.773 1.00 81.88 189 SER A N 1
ATOM 1538 C CA . SER A 1 189 ? -1.736 -18.543 20.622 1.00 81.88 189 SER A CA 1
ATOM 1539 C C . SER A 1 189 ? -1.535 -19.897 21.303 1.00 81.88 189 SER A C 1
ATOM 1541 O O . SER A 1 189 ? -0.519 -20.583 21.126 1.00 81.88 189 SER A O 1
ATOM 1543 N N . ILE A 1 190 ? -2.549 -20.307 22.061 1.00 85.56 190 ILE A N 1
ATOM 1544 C CA . ILE A 1 190 ? -2.644 -21.618 22.699 1.00 85.56 190 ILE A CA 1
ATOM 1545 C C . ILE A 1 190 ? -3.470 -22.523 21.786 1.00 85.56 190 ILE A C 1
ATOM 1547 O O . ILE A 1 190 ? -4.629 -22.228 21.498 1.00 85.56 190 ILE A O 1
ATOM 1551 N N . ILE A 1 191 ? -2.883 -23.632 21.343 1.00 88.06 191 ILE A N 1
ATO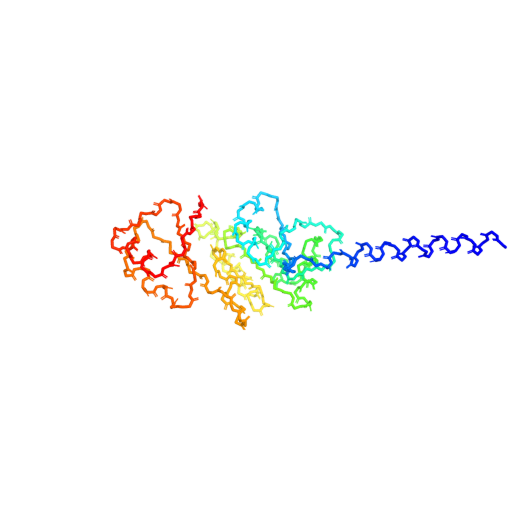M 1552 C CA . ILE A 1 191 ? -3.583 -24.659 20.566 1.00 88.06 191 ILE A CA 1
ATOM 1553 C C . ILE A 1 191 ? -4.195 -25.659 21.548 1.00 88.06 191 ILE A C 1
ATOM 1555 O O . ILE A 1 191 ? -3.498 -26.189 22.413 1.00 88.06 191 ILE A O 1
ATOM 1559 N N . THR A 1 192 ? -5.497 -25.909 21.429 1.00 86.12 192 THR A N 1
ATOM 1560 C CA . THR A 1 192 ? -6.182 -26.925 22.245 1.00 86.12 192 THR A CA 1
ATOM 1561 C C . THR A 1 192 ? -5.709 -28.346 21.894 1.00 86.12 192 THR A C 1
ATOM 1563 O O . THR A 1 192 ? -5.294 -28.579 20.759 1.00 86.12 192 THR A O 1
ATOM 1566 N N . PRO A 1 193 ? -5.792 -29.324 22.816 1.00 89.06 193 PRO A N 1
ATOM 1567 C CA . PRO A 1 193 ? -5.386 -30.706 22.536 1.00 89.06 193 PRO A CA 1
ATOM 1568 C C . PRO A 1 193 ? -6.069 -31.304 21.296 1.00 89.06 193 PRO A C 1
ATOM 1570 O O . PRO A 1 193 ? -5.385 -31.812 20.418 1.00 89.06 193 PRO A O 1
ATOM 1573 N N . LEU A 1 194 ? -7.387 -31.114 21.157 1.00 83.50 194 LEU A N 1
ATOM 1574 C CA . LEU A 1 194 ? -8.153 -31.577 19.990 1.00 83.50 194 LEU A CA 1
ATOM 1575 C C . LEU A 1 194 ? -7.663 -30.954 18.676 1.00 83.50 194 LEU A C 1
ATOM 1577 O O . LEU A 1 194 ? -7.523 -31.634 17.664 1.00 83.50 194 LEU A O 1
ATOM 1581 N N . ALA A 1 195 ? -7.342 -29.658 18.697 1.00 85.62 195 ALA A N 1
ATOM 1582 C CA . ALA A 1 195 ? -6.753 -28.996 17.542 1.00 85.62 195 ALA A CA 1
ATOM 1583 C C . ALA A 1 195 ? -5.379 -29.589 17.198 1.00 85.62 195 ALA A C 1
ATOM 1585 O O . ALA A 1 195 ? -5.091 -29.811 16.026 1.00 85.62 195 ALA A O 1
ATOM 1586 N N . LYS A 1 196 ? -4.546 -29.877 18.206 1.00 86.50 196 LYS A N 1
ATOM 1587 C CA . LYS A 1 196 ? -3.216 -30.479 18.032 1.00 86.50 196 LYS A CA 1
ATOM 1588 C C . LYS A 1 196 ? -3.295 -31.857 17.371 1.00 86.50 196 LYS A C 1
ATOM 1590 O O . LYS A 1 196 ? -2.532 -32.114 16.442 1.00 86.50 196 LYS A O 1
ATOM 1595 N N . ASP A 1 197 ? -4.238 -32.689 17.799 1.00 86.31 197 ASP A N 1
ATOM 1596 C CA . ASP A 1 197 ? -4.462 -34.017 17.221 1.00 86.31 197 ASP A CA 1
ATOM 1597 C C . ASP A 1 197 ? -4.934 -33.912 15.763 1.00 86.31 197 ASP A C 1
ATOM 1599 O O . ASP A 1 197 ? -4.444 -34.626 14.882 1.00 86.31 197 ASP A O 1
ATOM 1603 N N . TYR A 1 198 ? -5.821 -32.955 15.476 1.00 84.56 198 TYR A N 1
ATOM 1604 C CA . TYR A 1 198 ? -6.289 -32.680 14.118 1.00 84.56 198 TYR A CA 1
ATOM 1605 C C . TYR A 1 198 ? -5.161 -32.206 13.187 1.00 84.56 198 TYR A C 1
ATO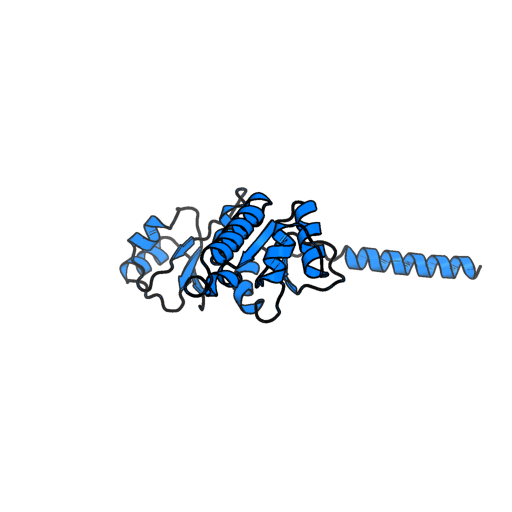M 1607 O O . TYR A 1 198 ? -5.062 -32.677 12.055 1.00 84.56 198 TYR A O 1
ATOM 1615 N N . ILE A 1 199 ? -4.283 -31.315 13.663 1.00 84.81 199 ILE A N 1
ATOM 1616 C CA . ILE A 1 199 ? -3.104 -30.826 12.924 1.00 84.81 199 ILE A CA 1
ATOM 1617 C C . ILE A 1 199 ? -2.189 -31.988 12.534 1.00 84.81 199 ILE A C 1
ATOM 1619 O O . ILE A 1 199 ? -1.770 -32.083 11.382 1.00 84.81 199 ILE A O 1
ATOM 1623 N N . GLN A 1 200 ? -1.900 -32.881 13.484 1.00 81.88 200 GLN A N 1
ATOM 1624 C CA . GLN A 1 200 ? -1.021 -34.028 13.256 1.00 81.88 200 GLN A CA 1
ATOM 1625 C C . GLN A 1 200 ? -1.632 -35.032 12.277 1.00 81.88 200 GLN A C 1
ATOM 1627 O O . GLN A 1 200 ? -0.947 -35.477 11.359 1.00 81.88 200 GLN A O 1
ATOM 1632 N N . THR A 1 201 ? -2.919 -35.346 12.443 1.00 82.88 201 THR A N 1
ATOM 1633 C CA . THR A 1 201 ? -3.635 -36.326 11.607 1.00 82.88 201 THR A CA 1
ATOM 1634 C C . THR A 1 201 ? -3.729 -35.882 10.147 1.00 82.88 201 THR A C 1
ATOM 1636 O O . THR A 1 201 ? -3.654 -36.710 9.246 1.00 82.88 201 THR A O 1
ATOM 1639 N N . ASN A 1 202 ? -3.869 -34.575 9.906 1.00 78.38 202 ASN A N 1
ATOM 1640 C CA . ASN A 1 202 ? -4.027 -34.008 8.564 1.00 78.38 202 ASN A CA 1
AT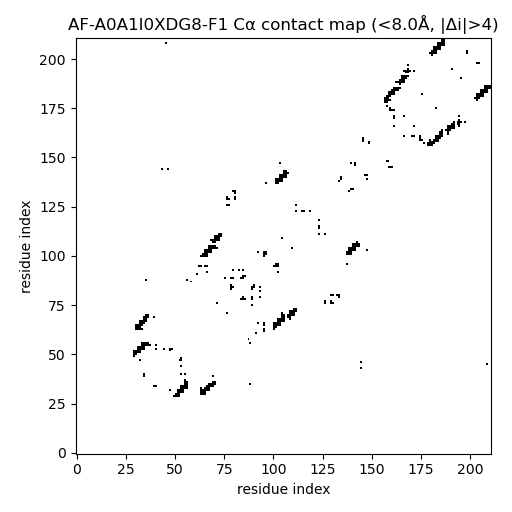OM 1641 C C . ASN A 1 202 ? -2.719 -33.431 7.986 1.00 78.38 202 ASN A C 1
ATOM 1643 O O . ASN A 1 202 ? -2.762 -32.749 6.968 1.00 78.38 202 ASN A O 1
ATOM 1647 N N . HIS A 1 203 ? -1.566 -33.677 8.624 1.00 75.44 203 HIS A N 1
ATOM 1648 C CA . HIS A 1 203 ? -0.250 -33.174 8.196 1.00 75.44 203 HIS A CA 1
ATOM 1649 C C . HIS A 1 203 ? -0.207 -31.658 7.936 1.00 75.44 203 HIS A C 1
ATOM 1651 O O . HIS A 1 203 ? 0.414 -31.187 6.984 1.00 75.44 203 HIS A O 1
ATOM 1657 N N . ILE A 1 204 ? -0.865 -30.892 8.804 1.00 80.81 204 ILE A N 1
ATOM 1658 C CA . ILE A 1 204 ? -0.915 -29.434 8.710 1.00 80.81 204 ILE A CA 1
ATOM 1659 C C . ILE A 1 204 ? 0.351 -28.862 9.358 1.00 80.81 204 ILE A C 1
ATOM 1661 O O . ILE A 1 204 ? 0.636 -29.124 10.526 1.00 80.81 204 ILE A O 1
ATOM 1665 N N . GLU A 1 205 ? 1.116 -28.055 8.629 1.00 75.25 205 GLU A N 1
ATOM 1666 C CA . GLU A 1 205 ? 2.272 -27.343 9.174 1.00 75.25 205 GLU A CA 1
ATOM 1667 C C . GLU A 1 205 ? 1.807 -26.094 9.931 1.00 75.25 205 GLU A C 1
ATOM 1669 O O . GLU A 1 205 ? 0.985 -25.330 9.427 1.00 75.25 205 GLU A O 1
ATOM 1674 N N . ILE A 1 206 ? 2.333 -25.852 11.136 1.00 76.19 206 ILE A N 1
ATOM 1675 C CA . ILE A 1 206 ? 2.043 -24.629 11.894 1.00 76.19 206 ILE A CA 1
ATOM 1676 C C . ILE A 1 206 ? 3.276 -23.749 12.006 1.00 76.19 206 ILE A C 1
ATOM 1678 O O . ILE A 1 206 ? 4.305 -24.179 12.524 1.00 76.19 206 ILE A O 1
ATOM 1682 N N . LYS A 1 207 ? 3.126 -22.481 11.612 1.00 73.81 207 LYS A N 1
ATOM 1683 C CA . LYS A 1 207 ? 4.145 -21.439 11.781 1.00 73.81 207 LYS A CA 1
ATOM 1684 C C . LYS A 1 207 ? 3.645 -20.351 12.730 1.00 73.81 207 LYS A C 1
ATOM 1686 O O . LYS A 1 207 ? 2.552 -19.814 12.557 1.00 73.81 207 LYS A O 1
ATOM 1691 N N . ARG A 1 208 ? 4.442 -20.040 13.753 1.00 73.81 208 ARG A N 1
ATOM 1692 C CA . ARG A 1 208 ? 4.157 -18.965 14.714 1.00 73.81 208 ARG A CA 1
ATOM 1693 C C . ARG A 1 208 ? 4.733 -17.649 14.200 1.00 73.81 208 ARG A C 1
ATOM 1695 O O . ARG A 1 208 ? 5.866 -17.631 13.732 1.00 73.81 208 ARG A O 1
ATOM 1702 N N . ILE A 1 209 ? 3.949 -16.576 14.271 1.00 60.59 209 ILE A N 1
ATOM 1703 C CA . ILE A 1 209 ? 4.368 -15.224 13.878 1.00 60.59 209 ILE A CA 1
ATOM 1704 C C . ILE A 1 209 ? 4.377 -14.329 15.124 1.00 60.59 209 ILE A C 1
ATOM 1706 O O . ILE A 1 209 ? 3.376 -14.262 15.848 1.00 60.59 209 ILE A O 1
ATOM 1710 N N . GLU A 1 210 ? 5.500 -13.648 15.368 1.00 51.84 210 GLU A N 1
ATOM 1711 C CA . GLU A 1 210 ? 5.614 -12.601 16.389 1.00 51.84 210 GLU A CA 1
ATOM 1712 C C . GLU A 1 210 ? 4.882 -11.326 15.951 1.00 51.84 210 GLU A C 1
ATOM 1714 O O . GLU A 1 210 ? 4.875 -10.955 14.777 1.00 51.84 210 GLU A O 1
ATOM 1719 N N . ARG A 1 211 ? 4.232 -10.673 16.915 1.0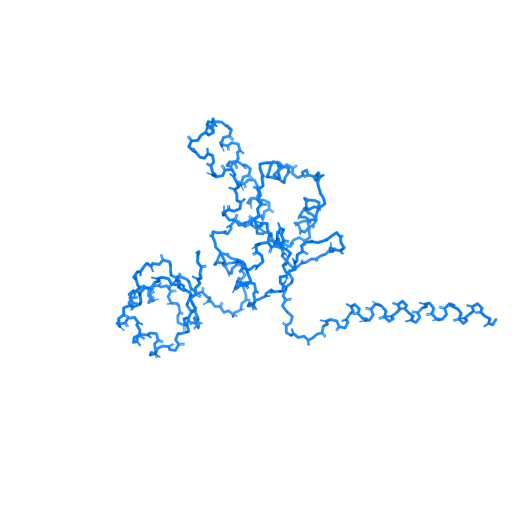0 46.72 211 ARG A N 1
ATOM 1720 C CA . ARG A 1 211 ? 3.397 -9.486 16.725 1.00 46.72 211 ARG A CA 1
ATOM 1721 C C . ARG A 1 211 ? 3.978 -8.304 17.480 1.00 46.72 211 ARG A C 1
ATOM 1723 O O . ARG A 1 211 ? 4.404 -8.533 18.636 1.00 46.72 211 ARG A O 1
#